Protein AF-0000000072978137 (afdb_homodimer)

Secondary structure (DSSP, 8-state):
--EEEEEEES---HHHHHHHHHHHHHHHHTTS---GGG-EEEEEEEPGGG-EETTEE-PPPPPPPPHHHHHHHHHHHHHTT-HHHHHTTEEEEEEEE-TT---B-SHHHHHHHHTTT-SEEEEEEEEEEEEE-SSS-EEEEEEEEEEEE-TTS-EEEEEEEEEEEEEETTEEEEEEEEESHHHHHHH-/--EEEEEEES---HHHHHHHHHHHHHHHHTTS---GGG-EEEEEEEPGGG-EETTEE--PPPPPPPHHHHHHHHHHHHHTT-HHHHHTTEEEEEEEE-TT---B-SHHHHHHHHTTT-SEEEEEEEEEEEEE-SSS-EEEEEEEEEEEE-TTS-EEEEEEEEEEEEEETTEEEEEEEEESHHHHHHH-

Sequence (376 aa):
MPVIELHVMHGYDDIEKLRLCEALTHAVRIVVPAPPEAVTVMIHELEPAGYMRGGQHRTPAAALPCPIKLVQTYLSAMEVRDIDAARSVLGAGFTMTFPGTEPMTELEQMIDWAKPRYNFITKSYSGFEAVQTPGDAAVVYCHGTLSGEWPDGKAFDGIRFIDRFEVTDAHLTRQDVWNDIAETKANSMPVIELHVMHGYDDIEKLRLCEALTHAVRIVVPAPPEAVTVMIHELEPAGYMRGGQHRTPAAALPCPIKLVQTYLSAMEVRDIDAARSVLGAGFTMTFPGTEPMTELEQMIDWAKPRYNFITKSYSGFEAVQTPGDAAVVYCHGTLSGEWPDGKAFDGIRFIDRFEVTDAHLTRQDVWNDIAETKANS

InterPro domains:
  IPR004370 4-oxalocrotonate tautomerase-like domain [PF01361] (2-56)
  IPR014347 Tautomerase/MIF superfamily [G3DSA:3.30.429.10] (1-58)
  IPR014347 Tautomerase/MIF superfamily [SSF55331] (2-56)
  IPR027843 Domain of unknown function DUF4440 [PF14534] (69-154)
  IPR032710 NTF2-like domain superfamily [SSF54427] (68-182)

Organism: NCBI:txid391626

pLDDT: mean 96.02, std 4.23, range [72.38, 98.94]

Radius of gyration: 22.81 Å; Cα contacts (8 Å, |Δi|>4): 749; chains: 2; bounding box: 53×69×53 Å

Solvent-accessible surface area (backbone atoms only — not comparable to full-atom values): 20177 Å² total; per-residue (Å²): 98,45,37,34,38,37,36,38,60,55,83,71,50,71,68,58,48,49,52,42,45,52,33,41,50,28,24,46,40,53,38,38,83,45,59,71,89,41,48,46,73,46,79,45,69,37,52,52,92,76,37,65,61,95,86,34,74,55,75,70,76,71,67,45,61,59,64,62,58,52,51,49,51,35,53,52,22,54,73,72,64,35,57,67,66,29,54,70,44,48,32,87,81,29,35,34,30,46,68,71,50,68,78,38,70,50,72,65,58,53,52,61,64,45,55,79,65,29,70,45,76,46,80,46,79,74,49,74,50,68,39,44,45,97,64,81,37,30,35,33,38,39,34,35,27,33,32,38,25,35,72,87,64,52,72,50,67,74,38,42,36,40,38,43,34,33,34,41,94,81,14,38,34,33,40,41,43,41,45,27,60,49,39,47,59,72,71,99,95,43,38,35,39,37,36,37,60,55,83,70,51,73,67,57,48,49,50,42,46,51,33,42,51,28,26,48,38,53,38,38,83,44,60,72,89,40,47,46,72,44,78,44,70,37,53,53,93,77,36,66,61,94,88,33,73,55,76,71,75,72,66,45,62,59,64,62,59,52,50,49,49,37,52,52,22,55,72,72,64,35,59,67,65,29,53,71,44,48,33,88,80,29,34,35,31,47,68,72,51,70,78,39,71,48,71,67,57,54,52,60,66,45,55,80,65,29,73,46,76,44,82,47,79,75,49,76,49,70,39,46,44,97,65,79,36,32,35,35,37,39,34,34,28,32,32,39,25,37,73,86,64,52,72,50,67,73,37,43,37,42,37,42,34,33,34,41,94,81,13,38,34,34,38,41,44,39,45,28,59,52,39,48,56,72,71,99

Nearest PDB structures (foldseek):
  8pyh-assembly2_B  TM=7.673E-01  e=1.459E-06  Crinalium epipsammum PCC 9333
  7yth-assembly1_B  TM=7.627E-01  e=4.483E-06  Nostoc flagelliforme CCNUN1
  8pyh-assembly1_A  TM=7.522E-01  e=3.718E-06  Crinalium epipsammum PCC 9333
  7qd1-assembly1_C  TM=7.380E-01  e=1.662E-05  Planktothrix agardhii
  3fsd-assembly1_A-2  TM=6.829E-01  e=2.737E-05  Rhodospirillum rubrum ATCC 11170

Foldseek 3Di:
DAEAEAEDAPDDDPVLVVVVLVVVLVVVCVPDVDDSVRYHYHYDHDYQVRDDDPRDGDDDDDDAPDVQVLVVQLLVCVQVVVQVSNVVQADPQAWEEEVPDDIDDHVVVVVVVCVQFFPHKDFDWPDKDWDDDPDQKIKIKIKGKMWGGGPVGDTDIGKIKMKIFIAGPRGTRYIYIDTCSVVVVVVD/DAEAEAEDAPDDDPVLVVVVLVVVLVVVCVPDVDDSVRYHYHYDHDYQVRDDDPNDGDDDDDDAPDVQVLVVQLQVCVQVVVQVSNVVQADPQAWEEEVPDDIDDHVVVVVVVCVQFFPHKDFDWPDKDWDDDPDQKIKIKIKGKMWGGGPVGDTDIGKIKMKIFIAGPRGTRYIYIDTCSVVVVVVD

Structure (mmCIF, N/CA/C/O backbone):
data_AF-0000000072978137-model_v1
#
loop_
_entity.id
_entity.type
_entity.pdbx_description
1 polymer 'Uncharacterized protein'
#
loop_
_atom_site.group_PDB
_atom_site.id
_atom_site.type_symbol
_atom_site.label_atom_id
_atom_site.label_alt_id
_atom_site.label_comp_id
_atom_site.label_asym_id
_atom_site.label_entity_id
_atom_site.label_seq_id
_atom_site.pdbx_PDB_ins_code
_atom_site.Cartn_x
_atom_site.Cartn_y
_atom_site.Cartn_z
_atom_site.occupancy
_atom_site.B_iso_or_equiv
_atom_site.auth_seq_id
_atom_site.auth_comp_id
_atom_site.auth_asym_id
_atom_site.auth_atom_id
_atom_site.pdbx_PDB_model_num
ATOM 1 N N . MET A 1 1 ? -9.695 -23.469 -2.578 1 77.81 1 MET A N 1
ATOM 2 C CA . MET A 1 1 ? -8.938 -24.578 -3.16 1 77.81 1 MET A CA 1
ATOM 3 C C . MET A 1 1 ? -7.996 -24.078 -4.25 1 77.81 1 MET A C 1
ATOM 5 O O . MET A 1 1 ? -8.031 -24.562 -5.379 1 77.81 1 MET A O 1
ATOM 9 N N . PRO A 1 2 ? -7.473 -22.891 -4.48 1 92.75 2 PRO A N 1
ATOM 10 C CA . PRO A 1 2 ? -6.473 -22.656 -5.523 1 92.75 2 PRO A CA 1
ATOM 11 C C . PRO A 1 2 ? -5.164 -23.406 -5.266 1 92.75 2 PRO A C 1
ATOM 13 O O . PRO A 1 2 ? -4.727 -23.516 -4.117 1 92.75 2 PRO A O 1
ATOM 16 N N . VAL A 1 3 ? -4.699 -24.062 -6.355 1 96.69 3 VAL A N 1
ATOM 17 C CA . VAL A 1 3 ? -3.359 -24.641 -6.324 1 96.69 3 VAL A CA 1
ATOM 18 C C . VAL A 1 3 ? -2.455 -23.891 -7.305 1 96.69 3 VAL A C 1
ATOM 20 O O . VAL A 1 3 ? -2.793 -23.75 -8.484 1 96.69 3 VAL A O 1
ATOM 23 N N . ILE A 1 4 ? -1.379 -23.438 -6.844 1 98.56 4 ILE A N 1
ATOM 24 C CA . ILE A 1 4 ? -0.407 -22.719 -7.656 1 98.56 4 ILE A CA 1
ATOM 25 C C . ILE A 1 4 ? 0.873 -23.531 -7.781 1 98.56 4 ILE A C 1
ATOM 27 O O . ILE A 1 4 ? 1.474 -23.922 -6.777 1 98.56 4 ILE A O 1
ATOM 31 N N . GLU A 1 5 ? 1.255 -23.781 -8.977 1 98.5 5 GLU A N 1
ATOM 32 C CA . GLU A 1 5 ? 2.57 -24.344 -9.258 1 98.5 5 GLU A CA 1
ATOM 33 C C . GLU A 1 5 ? 3.498 -23.297 -9.883 1 98.5 5 GLU A C 1
ATOM 35 O O . GLU A 1 5 ? 3.199 -22.75 -10.938 1 98.5 5 GLU A O 1
ATOM 40 N N . LEU A 1 6 ? 4.512 -23.062 -9.219 1 98.38 6 LEU A N 1
ATOM 41 C CA . LEU A 1 6 ? 5.52 -22.125 -9.711 1 98.38 6 LEU A CA 1
ATOM 42 C C . LEU A 1 6 ? 6.746 -22.875 -10.219 1 98.38 6 LEU A C 1
ATOM 44 O O . LEU A 1 6 ? 7.32 -23.703 -9.5 1 98.38 6 LEU A O 1
ATOM 48 N N . HIS A 1 7 ? 7.09 -22.703 -11.445 1 96.44 7 HIS A N 1
ATOM 49 C CA . HIS A 1 7 ? 8.328 -23.203 -12.016 1 96.44 7 HIS A CA 1
ATOM 50 C C . HIS A 1 7 ? 9.406 -22.125 -12.062 1 96.44 7 HIS A C 1
ATOM 52 O O . HIS A 1 7 ? 9.211 -21.094 -12.703 1 96.44 7 HIS A O 1
ATOM 58 N N . VAL A 1 8 ? 10.453 -22.344 -11.398 1 94.62 8 VAL A N 1
ATOM 59 C CA . VAL A 1 8 ? 11.578 -21.406 -11.367 1 94.62 8 VAL A CA 1
ATOM 60 C C . VAL A 1 8 ? 12.891 -22.188 -11.414 1 94.62 8 VAL A C 1
ATOM 62 O O . VAL A 1 8 ? 12.938 -23.359 -11.078 1 94.62 8 VAL A O 1
ATOM 65 N N . MET A 1 9 ? 13.914 -21.547 -11.859 1 91.5 9 MET A N 1
ATOM 66 C CA . MET A 1 9 ? 15.227 -22.188 -11.898 1 91.5 9 MET A CA 1
ATOM 67 C C . MET A 1 9 ? 15.781 -22.375 -10.492 1 91.5 9 MET A C 1
ATOM 69 O O . MET A 1 9 ? 15.523 -21.562 -9.602 1 91.5 9 MET A O 1
ATOM 73 N N . HIS A 1 10 ? 16.625 -23.391 -10.391 1 91.81 10 HIS A N 1
ATOM 74 C CA . HIS A 1 10 ? 17.312 -23.641 -9.133 1 91.81 10 HIS A CA 1
ATOM 75 C C . HIS A 1 10 ? 18.219 -22.484 -8.75 1 91.81 10 HIS A C 1
ATOM 77 O O . HIS A 1 10 ? 18.875 -21.891 -9.617 1 91.81 10 HIS A O 1
ATOM 83 N N . GLY A 1 11 ? 18.188 -22.109 -7.387 1 90.25 11 GLY A N 1
ATOM 84 C CA . GLY A 1 11 ? 19.109 -21.062 -6.969 1 90.25 11 GLY A CA 1
ATOM 85 C C . GLY A 1 11 ? 18.562 -20.203 -5.848 1 90.25 11 GLY A C 1
ATOM 86 O O . GLY A 1 11 ? 19.312 -19.5 -5.172 1 90.25 11 GLY A O 1
ATOM 87 N N . TYR A 1 12 ? 17.312 -20.281 -5.598 1 93.5 12 TYR A N 1
ATOM 88 C CA . TYR A 1 12 ? 16.703 -19.5 -4.531 1 93.5 12 TYR A CA 1
ATOM 89 C C . TYR A 1 12 ? 16.781 -20.234 -3.201 1 93.5 12 TYR A C 1
ATOM 91 O O . TYR A 1 12 ? 16.562 -21.453 -3.143 1 93.5 12 TYR A O 1
ATOM 99 N N . ASP A 1 13 ? 17.094 -19.531 -2.186 1 96.19 13 ASP A N 1
ATOM 100 C CA . ASP A 1 13 ? 17.234 -20.172 -0.874 1 96.19 13 ASP A CA 1
ATOM 101 C C . ASP A 1 13 ? 15.875 -20.281 -0.179 1 96.19 13 ASP A C 1
ATOM 103 O O . ASP A 1 13 ? 14.844 -19.922 -0.757 1 96.19 13 ASP A O 1
ATOM 107 N N . ASP A 1 14 ? 15.844 -20.812 1.015 1 97.5 14 ASP A N 1
ATOM 108 C CA . ASP A 1 14 ? 14.602 -21.141 1.708 1 97.5 14 ASP A CA 1
ATOM 109 C C . ASP A 1 14 ? 13.805 -19.875 2.025 1 97.5 14 ASP A C 1
ATOM 111 O O . ASP A 1 14 ? 12.57 -19.875 1.934 1 97.5 14 ASP A O 1
ATOM 115 N N . ILE A 1 15 ? 14.477 -18.844 2.418 1 97.88 15 ILE A N 1
ATOM 116 C CA . ILE A 1 15 ? 13.812 -17.578 2.76 1 97.88 15 ILE A CA 1
ATOM 117 C C . ILE A 1 15 ? 13.18 -16.984 1.511 1 97.88 15 ILE A C 1
ATOM 119 O O . ILE A 1 15 ? 12.047 -16.484 1.562 1 97.88 15 ILE A O 1
ATOM 123 N N . GLU A 1 16 ? 13.867 -16.969 0.392 1 97.44 16 GLU A N 1
ATOM 124 C CA . GLU A 1 16 ? 13.359 -16.453 -0.877 1 97.44 16 GLU A CA 1
ATOM 125 C C . GLU A 1 16 ? 12.141 -17.266 -1.339 1 97.44 16 GLU A C 1
ATOM 127 O O . GLU A 1 16 ? 11.164 -16.688 -1.819 1 97.44 16 GLU A O 1
ATOM 132 N N . LYS A 1 17 ? 12.172 -18.562 -1.146 1 97.88 17 LYS A N 1
ATOM 133 C CA . LYS A 1 17 ? 11.047 -19.422 -1.503 1 97.88 17 LYS A CA 1
ATOM 134 C C . LYS A 1 17 ? 9.836 -19.156 -0.613 1 97.88 17 LYS A C 1
ATOM 136 O O . LYS A 1 17 ? 8.695 -19.172 -1.081 1 97.88 17 LYS A O 1
ATOM 141 N N . LEU A 1 18 ? 10.148 -18.969 0.639 1 98.06 18 LEU A N 1
ATOM 142 C CA . LEU A 1 18 ? 9.07 -18.594 1.549 1 98.06 18 LEU A CA 1
ATOM 143 C C . LEU A 1 18 ? 8.391 -17.312 1.094 1 98.06 18 LEU A C 1
ATOM 145 O O . LEU A 1 18 ? 7.16 -17.219 1.071 1 98.06 18 LEU A O 1
ATOM 149 N N . ARG A 1 19 ? 9.188 -16.312 0.672 1 98.19 19 ARG A N 1
ATOM 150 C CA . ARG A 1 19 ? 8.648 -15.055 0.183 1 98.19 19 ARG A CA 1
ATOM 151 C C . ARG A 1 19 ? 7.797 -15.266 -1.064 1 98.19 19 ARG A C 1
ATOM 153 O O . ARG A 1 19 ? 6.75 -14.633 -1.227 1 98.19 19 ARG A O 1
ATOM 160 N N . LEU A 1 20 ? 8.227 -16.141 -1.94 1 98.31 20 LEU A N 1
ATOM 161 C CA . LEU A 1 20 ? 7.465 -16.469 -3.145 1 98.31 20 LEU A CA 1
ATOM 162 C C . LEU A 1 20 ? 6.125 -17.094 -2.789 1 98.31 20 LEU A C 1
ATOM 164 O O . LEU A 1 20 ? 5.086 -16.703 -3.32 1 98.31 20 LEU A O 1
ATOM 168 N N . CYS A 1 21 ? 6.172 -18.016 -1.875 1 98.5 21 CYS A N 1
ATOM 169 C CA . CYS A 1 21 ? 4.957 -18.719 -1.482 1 98.5 21 CYS A CA 1
ATOM 170 C C . CYS A 1 21 ? 3.949 -17.766 -0.86 1 98.5 21 CYS A C 1
ATOM 172 O O . CYS A 1 21 ? 2.76 -17.812 -1.178 1 98.5 21 CYS A O 1
ATOM 174 N N . GLU A 1 22 ? 4.453 -16.922 -0.018 1 98.12 22 GLU A N 1
ATOM 175 C CA . GLU A 1 22 ? 3.582 -15.953 0.637 1 98.12 22 GLU A CA 1
ATOM 176 C C . GLU A 1 22 ? 2.973 -14.984 -0.376 1 98.12 22 GLU A C 1
ATOM 178 O O . GLU A 1 22 ? 1.764 -14.75 -0.362 1 98.12 22 GLU A O 1
ATOM 183 N N . ALA A 1 23 ? 3.818 -14.469 -1.247 1 98.25 23 ALA A N 1
ATOM 184 C CA . ALA A 1 23 ? 3.355 -13.5 -2.24 1 98.25 23 ALA A CA 1
ATOM 185 C C . ALA A 1 23 ? 2.307 -14.117 -3.158 1 98.25 23 ALA A C 1
ATOM 187 O O . ALA A 1 23 ? 1.293 -13.484 -3.469 1 98.25 23 ALA A O 1
ATOM 188 N N . LEU A 1 24 ? 2.529 -15.336 -3.576 1 98.56 24 LEU A N 1
ATOM 189 C CA . LEU A 1 24 ? 1.604 -16.016 -4.473 1 98.56 24 LEU A CA 1
ATOM 190 C C . LEU A 1 24 ? 0.29 -16.328 -3.764 1 98.56 24 LEU A C 1
ATOM 192 O O . LEU A 1 24 ? -0.784 -16.219 -4.359 1 98.56 24 LEU A O 1
ATOM 196 N N . THR A 1 25 ? 0.373 -16.703 -2.516 1 98.44 25 THR A N 1
ATOM 197 C CA . THR A 1 25 ? -0.826 -16.969 -1.725 1 98.44 25 THR A CA 1
ATOM 198 C C . THR A 1 25 ? -1.697 -15.719 -1.641 1 98.44 25 THR A C 1
ATOM 200 O O . THR A 1 25 ? -2.898 -15.773 -1.912 1 98.44 25 THR A O 1
ATOM 203 N N . HIS A 1 26 ? -1.047 -14.602 -1.316 1 97.88 26 HIS A N 1
ATOM 204 C CA . HIS A 1 26 ? -1.79 -13.352 -1.198 1 97.88 26 HIS A CA 1
ATOM 205 C C . HIS A 1 26 ? -2.377 -12.93 -2.541 1 97.88 26 HIS A C 1
ATOM 207 O O . HIS A 1 26 ? -3.496 -12.414 -2.6 1 97.88 26 HIS A O 1
ATOM 213 N N . ALA A 1 27 ? -1.613 -13.164 -3.572 1 98 27 ALA A N 1
ATOM 214 C CA . ALA A 1 27 ? -2.021 -12.75 -4.91 1 98 27 ALA A CA 1
ATOM 215 C C . ALA A 1 27 ? -3.33 -13.414 -5.32 1 98 27 ALA A C 1
ATOM 217 O O . ALA A 1 27 ? -4.223 -12.766 -5.871 1 98 27 ALA A O 1
ATOM 218 N N . VAL A 1 28 ? -3.486 -14.656 -5.066 1 98 28 VAL A N 1
ATOM 219 C CA . VAL A 1 28 ? -4.699 -15.359 -5.484 1 98 28 VAL A CA 1
ATOM 220 C C . VAL A 1 28 ? -5.867 -14.938 -4.594 1 98 28 VAL A C 1
ATOM 222 O O . VAL A 1 28 ? -7 -14.82 -5.062 1 98 28 VAL A O 1
ATOM 225 N N . ARG A 1 29 ? -5.59 -14.617 -3.33 1 97.69 29 ARG A N 1
ATOM 226 C CA . ARG A 1 29 ? -6.629 -14.352 -2.34 1 97.69 29 ARG A CA 1
ATOM 227 C C . ARG A 1 29 ? -7.262 -12.984 -2.564 1 97.69 29 ARG A C 1
ATOM 229 O O . ARG A 1 29 ? -8.336 -12.695 -2.029 1 97.69 29 ARG A O 1
ATOM 236 N N . ILE A 1 30 ? -6.59 -12.133 -3.34 1 97 30 ILE A N 1
ATOM 237 C CA . ILE A 1 30 ? -7.18 -10.828 -3.596 1 97 30 ILE A CA 1
ATOM 238 C C . ILE A 1 30 ? -8.383 -10.977 -4.523 1 97 30 ILE A C 1
ATOM 240 O O . ILE A 1 30 ? -9.25 -10.102 -4.574 1 97 30 ILE A O 1
ATOM 244 N N . VAL A 1 31 ? -8.508 -12.125 -5.238 1 97 31 VAL A N 1
ATOM 245 C CA . VAL A 1 31 ? -9.586 -12.375 -6.188 1 97 31 VAL A CA 1
ATOM 246 C C . VAL A 1 31 ? -10.461 -13.516 -5.684 1 97 31 VAL A C 1
ATOM 248 O O . VAL A 1 31 ? -11.695 -13.422 -5.719 1 97 31 VAL A O 1
ATOM 251 N N . VAL A 1 32 ? -9.836 -14.609 -5.219 1 95.69 32 VAL A N 1
ATOM 252 C CA . VAL A 1 32 ? -10.547 -15.797 -4.758 1 95.69 32 VAL A CA 1
ATOM 253 C C . VAL A 1 32 ? -10.734 -15.734 -3.242 1 95.69 32 VAL A C 1
ATOM 255 O O . VAL A 1 32 ? -9.758 -15.656 -2.492 1 95.69 32 VAL A O 1
ATOM 258 N N . PRO A 1 33 ? -11.977 -15.773 -2.822 1 93.88 33 PRO A N 1
ATOM 259 C CA . PRO A 1 33 ? -12.203 -15.719 -1.377 1 93.88 33 PRO A CA 1
ATOM 260 C C . PRO A 1 33 ? -11.82 -17.016 -0.67 1 93.88 33 PRO A C 1
ATOM 262 O O . PRO A 1 33 ? -12.68 -17.703 -0.104 1 93.88 33 PRO A O 1
ATOM 265 N N . ALA A 1 34 ? -10.555 -17.312 -0.645 1 92.81 34 ALA A N 1
ATOM 266 C CA . ALA A 1 34 ? -9.992 -18.484 0.017 1 92.81 34 ALA A CA 1
ATOM 267 C C . ALA A 1 34 ? -9.125 -18.078 1.206 1 92.81 34 ALA A C 1
ATOM 269 O O . ALA A 1 34 ? -8.242 -17.219 1.079 1 92.81 34 ALA A O 1
ATOM 270 N N . PRO A 1 35 ? -9.469 -18.688 2.385 1 93.19 35 PRO A N 1
ATOM 271 C CA . PRO A 1 35 ? -8.492 -18.484 3.463 1 93.19 35 PRO A CA 1
ATOM 272 C C . PRO A 1 35 ? -7.113 -19.031 3.125 1 93.19 35 PRO A C 1
ATOM 274 O O . PRO A 1 35 ? -6.988 -19.906 2.268 1 93.19 35 PRO A O 1
ATOM 277 N N . PRO A 1 36 ? -6.102 -18.484 3.787 1 94.81 36 PRO A N 1
ATOM 278 C CA . PRO A 1 36 ? -4.738 -18.891 3.426 1 94.81 36 PRO A CA 1
ATOM 279 C C . PRO A 1 36 ? -4.531 -20.391 3.475 1 94.81 36 PRO A C 1
ATOM 281 O O . PRO A 1 36 ? -3.797 -20.953 2.65 1 94.81 36 PRO A O 1
ATOM 284 N N . GLU A 1 37 ? -5.188 -21.094 4.367 1 93.38 37 GLU A N 1
ATOM 285 C CA . GLU A 1 37 ? -4.98 -22.531 4.551 1 93.38 37 GLU A CA 1
ATOM 286 C C . GLU A 1 37 ? -5.574 -23.328 3.393 1 93.38 37 GLU A C 1
ATOM 288 O O . GLU A 1 37 ? -5.293 -24.516 3.24 1 93.38 37 GLU A O 1
ATOM 293 N N . ALA A 1 38 ? -6.398 -22.672 2.615 1 92.69 38 ALA A N 1
ATOM 294 C CA . ALA A 1 38 ? -7.035 -23.344 1.483 1 92.69 38 ALA A CA 1
ATOM 295 C C . ALA A 1 38 ? -6.219 -23.156 0.207 1 92.69 38 ALA A C 1
ATOM 297 O O . ALA A 1 38 ? -6.574 -23.672 -0.849 1 92.69 38 ALA A O 1
ATOM 298 N N . VAL A 1 39 ? -5.133 -22.391 0.269 1 96.25 39 VAL A N 1
ATOM 299 C CA . VAL A 1 39 ? -4.277 -22.141 -0.886 1 96.25 39 VAL A CA 1
ATOM 300 C C . VAL A 1 39 ? -3.029 -23.016 -0.81 1 96.25 39 VAL A C 1
ATOM 302 O O . VAL A 1 39 ? -2.346 -23.047 0.217 1 96.25 39 VAL A O 1
ATOM 305 N N . THR A 1 40 ? -2.752 -23.766 -1.856 1 97.44 40 THR A N 1
ATOM 306 C CA . THR A 1 40 ? -1.534 -24.562 -1.946 1 97.44 40 THR A CA 1
ATOM 307 C C . THR A 1 40 ? -0.569 -23.953 -2.963 1 97.44 40 THR A C 1
ATOM 309 O O . THR A 1 40 ? -0.968 -23.609 -4.074 1 97.44 40 THR A O 1
ATOM 312 N N . VAL A 1 41 ? 0.624 -23.766 -2.607 1 98.62 41 VAL A N 1
ATOM 313 C CA . VAL A 1 41 ? 1.677 -23.328 -3.52 1 98.62 41 VAL A CA 1
ATOM 314 C C . VAL A 1 41 ? 2.783 -24.375 -3.572 1 98.62 41 VAL A C 1
ATOM 316 O O . VAL A 1 41 ? 3.271 -24.828 -2.531 1 98.62 41 VAL A O 1
ATOM 319 N N . MET A 1 42 ? 3.139 -24.812 -4.719 1 98.38 42 MET A N 1
ATOM 320 C CA . MET A 1 42 ? 4.242 -25.75 -4.945 1 98.38 42 MET A CA 1
ATOM 321 C C . MET A 1 42 ? 5.305 -25.109 -5.84 1 98.38 42 MET A C 1
ATOM 323 O O . MET A 1 42 ? 4.988 -24.562 -6.898 1 98.38 42 MET A O 1
ATOM 327 N N . ILE A 1 43 ? 6.488 -25.188 -5.473 1 98 43 ILE A N 1
ATOM 328 C CA . ILE A 1 43 ? 7.598 -24.688 -6.273 1 98 43 ILE A CA 1
ATOM 329 C C . ILE A 1 43 ? 8.352 -25.844 -6.91 1 98 43 ILE A C 1
ATOM 331 O O . ILE A 1 43 ? 8.828 -26.734 -6.207 1 98 43 ILE A O 1
ATOM 335 N N . HIS A 1 44 ? 8.391 -25.781 -8.156 1 96.75 44 HIS A N 1
ATOM 336 C CA . HIS A 1 44 ? 9.195 -26.719 -8.945 1 96.75 44 HIS A CA 1
ATOM 337 C C . HIS A 1 44 ? 10.477 -26.047 -9.43 1 96.75 44 HIS A C 1
ATOM 339 O O . HIS A 1 44 ? 10.438 -25.141 -10.273 1 96.75 44 HIS A O 1
ATOM 345 N N . GLU A 1 45 ? 11.555 -26.578 -8.977 1 94.94 45 GLU A N 1
ATOM 346 C CA . GLU A 1 45 ? 12.844 -26.031 -9.367 1 94.94 45 GLU A CA 1
ATOM 347 C C . GLU A 1 45 ? 13.43 -26.781 -10.562 1 94.94 45 GLU A C 1
ATOM 349 O O . GLU A 1 45 ? 13.484 -28 -10.57 1 94.94 45 GLU A O 1
ATOM 354 N N . LEU A 1 46 ? 13.812 -26 -11.492 1 92.69 46 LEU A N 1
ATOM 355 C CA . LEU A 1 46 ? 14.383 -26.562 -12.711 1 92.69 46 LEU A CA 1
ATOM 356 C C . LEU A 1 46 ? 15.906 -26.516 -12.672 1 92.69 46 LEU A C 1
ATOM 358 O O . LEU A 1 46 ? 16.484 -25.469 -12.336 1 92.69 46 LEU A O 1
ATOM 362 N N . GLU A 1 47 ? 16.5 -27.594 -13.039 1 90.06 47 GLU A N 1
ATOM 363 C CA . GLU A 1 47 ? 17.953 -27.594 -13.203 1 90.06 47 GLU A CA 1
ATOM 364 C C . GLU A 1 47 ? 18.375 -26.766 -14.414 1 90.06 47 GLU A C 1
ATOM 366 O O . GLU A 1 47 ? 17.703 -26.797 -15.453 1 90.06 47 GLU A O 1
ATOM 371 N N . PRO A 1 48 ? 19.469 -26.109 -14.258 1 84.38 48 PRO A N 1
ATOM 372 C CA . PRO A 1 48 ? 19.938 -25.281 -15.375 1 84.38 48 PRO A CA 1
ATOM 373 C C . PRO A 1 48 ? 20.062 -26.062 -16.672 1 84.38 48 PRO A C 1
ATOM 375 O O . PRO A 1 48 ? 19.75 -25.531 -17.75 1 84.38 48 PRO A O 1
ATOM 378 N N . ALA A 1 49 ? 20.484 -27.312 -16.578 1 87.88 49 ALA A N 1
ATOM 379 C CA . ALA A 1 49 ? 20.688 -28.125 -17.781 1 87.88 49 ALA A CA 1
ATOM 380 C C . ALA A 1 49 ? 19.359 -28.422 -18.453 1 87.88 49 ALA A C 1
ATOM 382 O O . ALA A 1 49 ? 19.312 -28.734 -19.656 1 87.88 49 ALA A O 1
ATOM 383 N N . GLY A 1 50 ? 18.391 -28.281 -17.656 1 88 50 GLY A N 1
ATOM 384 C CA . GLY A 1 50 ? 17.078 -28.609 -18.172 1 88 50 GLY A CA 1
ATOM 385 C C . GLY A 1 50 ? 16.297 -27.391 -18.641 1 88 50 GLY A C 1
ATOM 386 O O . GLY A 1 50 ? 15.102 -27.484 -18.922 1 88 50 GLY A O 1
ATOM 387 N N . TYR A 1 51 ? 16.953 -26.281 -18.625 1 87.5 51 TYR A N 1
ATOM 388 C CA . TYR A 1 51 ? 16.25 -25.062 -19 1 87.5 51 TYR A CA 1
ATOM 389 C C . TYR A 1 51 ? 17.047 -24.281 -20.047 1 87.5 51 TYR A C 1
ATOM 391 O O . TYR A 1 51 ? 18.219 -23.984 -19.859 1 87.5 51 TYR A O 1
ATOM 399 N N . MET A 1 52 ? 16.344 -24.156 -21.234 1 90 52 MET A N 1
ATOM 400 C CA . MET A 1 52 ? 16.891 -23.312 -22.297 1 90 52 MET A CA 1
ATOM 401 C C . MET A 1 52 ? 15.844 -22.328 -22.797 1 90 52 MET A C 1
ATOM 403 O O . MET A 1 52 ? 14.656 -22.641 -22.859 1 90 52 MET A O 1
ATOM 407 N N . ARG A 1 53 ? 16.297 -21.188 -23 1 84.5 53 ARG A N 1
ATOM 408 C CA . ARG A 1 53 ? 15.484 -20.188 -23.656 1 84.5 53 ARG A CA 1
ATOM 409 C C . ARG A 1 53 ? 16.219 -19.562 -24.844 1 84.5 53 ARG A C 1
ATOM 411 O O . ARG A 1 53 ? 17.375 -19.125 -24.688 1 84.5 53 ARG A O 1
ATOM 418 N N . GLY A 1 54 ? 15.633 -19.609 -26.016 1 87.44 54 GLY A N 1
ATOM 419 C CA . GLY A 1 54 ? 16.312 -19.141 -27.219 1 87.44 54 GLY A CA 1
ATOM 420 C C . GLY A 1 54 ? 17.469 -20.047 -27.625 1 87.44 54 GLY A C 1
ATOM 421 O O . GLY A 1 54 ? 18.484 -19.562 -28.141 1 87.44 54 GLY A O 1
ATOM 422 N N . GLY A 1 55 ? 17.438 -21.203 -27.141 1 90.75 55 GLY A N 1
ATOM 423 C CA . GLY A 1 55 ? 18.438 -22.188 -27.531 1 90.75 55 GLY A CA 1
ATOM 424 C C . GLY A 1 55 ? 19.672 -22.156 -26.641 1 90.75 55 GLY A C 1
ATOM 425 O O . GLY A 1 55 ? 20.672 -22.797 -26.953 1 90.75 55 GLY A O 1
ATOM 426 N N . GLN A 1 56 ? 19.562 -21.328 -25.703 1 91.69 56 GLN A N 1
ATOM 427 C CA . GLN A 1 56 ? 20.719 -21.188 -24.812 1 91.69 56 GLN A CA 1
ATOM 428 C C . GLN A 1 56 ? 20.328 -21.469 -23.359 1 91.69 56 GLN A C 1
ATOM 430 O O . GLN A 1 56 ? 19.219 -21.125 -22.922 1 91.69 56 GLN A O 1
ATOM 435 N N . HIS A 1 57 ? 21.297 -22.078 -22.672 1 89.56 57 HIS A N 1
ATOM 436 C CA . HIS A 1 57 ? 21.094 -22.25 -21.234 1 89.56 57 HIS A CA 1
ATOM 437 C C . HIS A 1 57 ? 21.094 -20.891 -20.516 1 89.56 57 HIS A C 1
ATOM 439 O O . HIS A 1 57 ? 21.75 -19.953 -20.953 1 89.56 57 HIS A O 1
ATOM 445 N N . ARG A 1 58 ? 20.266 -20.844 -19.484 1 83.69 58 ARG A N 1
ATOM 446 C CA . ARG A 1 58 ? 20.156 -19.594 -18.734 1 83.69 58 ARG A CA 1
ATOM 447 C C . ARG A 1 58 ? 20.562 -19.797 -17.281 1 83.69 58 ARG A C 1
ATOM 449 O O . ARG A 1 58 ? 20.531 -20.922 -16.766 1 83.69 58 ARG A O 1
ATOM 456 N N . THR A 1 59 ? 21.078 -18.812 -16.75 1 84.44 59 THR A N 1
ATOM 457 C CA . THR A 1 59 ? 21.375 -18.766 -15.312 1 84.44 59 THR A CA 1
ATOM 458 C C . THR A 1 59 ? 20.344 -17.906 -14.578 1 84.44 59 THR A C 1
ATOM 460 O O . THR A 1 59 ? 19.969 -16.844 -15.062 1 84.44 59 THR A O 1
ATOM 463 N N . PRO A 1 60 ? 19.906 -18.453 -13.414 1 82.81 60 PRO A N 1
ATOM 464 C CA . PRO A 1 60 ? 18.938 -17.641 -12.672 1 82.81 60 PRO A CA 1
ATOM 465 C C . PRO A 1 60 ? 19.516 -16.312 -12.188 1 82.81 60 PRO A C 1
ATOM 467 O O . PRO A 1 60 ? 20.688 -16.25 -11.82 1 82.81 60 PRO A O 1
ATOM 470 N N . ALA A 1 61 ? 18.703 -15.32 -12.305 1 87.5 61 ALA A N 1
ATOM 471 C CA . ALA A 1 61 ? 19.094 -14.062 -11.68 1 87.5 61 ALA A CA 1
ATOM 472 C C . ALA A 1 61 ? 18.953 -14.141 -10.156 1 87.5 61 ALA A C 1
ATOM 474 O O . ALA A 1 61 ? 18.141 -14.906 -9.641 1 87.5 61 ALA A O 1
ATOM 475 N N . ALA A 1 62 ? 19.797 -13.398 -9.422 1 93.5 62 ALA A N 1
ATOM 476 C CA . ALA A 1 62 ? 19.656 -13.336 -7.973 1 93.5 62 ALA A CA 1
ATOM 477 C C . ALA A 1 62 ? 18.312 -12.742 -7.578 1 93.5 62 ALA A C 1
ATOM 479 O O . ALA A 1 62 ? 17.797 -11.844 -8.258 1 93.5 62 ALA A O 1
ATOM 480 N N . ALA A 1 63 ? 17.781 -13.266 -6.465 1 96 63 ALA A N 1
ATOM 481 C CA . ALA A 1 63 ? 16.516 -12.727 -5.945 1 96 63 ALA A CA 1
ATOM 482 C C . ALA A 1 63 ? 16.672 -11.258 -5.562 1 96 63 ALA A C 1
ATOM 484 O O . ALA A 1 63 ? 17.734 -10.836 -5.102 1 96 63 ALA A O 1
ATOM 485 N N . LEU A 1 64 ? 15.633 -10.523 -5.762 1 96.75 64 LEU A N 1
ATOM 486 C CA . LEU A 1 64 ? 15.578 -9.172 -5.215 1 96.75 64 LEU A CA 1
ATOM 487 C C . LEU A 1 64 ? 15.508 -9.211 -3.689 1 96.75 64 LEU A C 1
ATOM 489 O O . LEU A 1 64 ? 14.844 -10.078 -3.115 1 96.75 64 LEU A O 1
ATOM 493 N N . PRO A 1 65 ? 16.219 -8.273 -3.062 1 97.06 65 PRO A N 1
ATOM 494 C CA . PRO A 1 65 ? 16.031 -8.203 -1.611 1 97.06 65 PRO A CA 1
ATOM 495 C C . PRO A 1 65 ? 14.594 -7.863 -1.217 1 97.06 65 PRO A C 1
ATOM 497 O O . PRO A 1 65 ? 13.844 -7.305 -2.021 1 97.06 65 PRO A O 1
ATOM 500 N N . CYS A 1 66 ? 14.172 -8.305 0.011 1 97.94 66 CYS A N 1
ATOM 501 C CA . CYS A 1 66 ? 12.859 -7.934 0.522 1 97.94 66 CYS A CA 1
ATOM 502 C C . CYS A 1 66 ? 12.703 -6.418 0.593 1 97.94 66 CYS A C 1
ATOM 504 O O . CYS A 1 66 ? 13.438 -5.75 1.322 1 97.94 66 CYS A O 1
ATOM 506 N N . PRO A 1 67 ? 11.789 -5.887 -0.153 1 98.38 67 PRO A N 1
ATOM 507 C CA . PRO A 1 67 ? 11.68 -4.426 -0.142 1 98.38 67 PRO A CA 1
ATOM 508 C C . PRO A 1 67 ? 11.312 -3.875 1.234 1 98.38 67 PRO A C 1
ATOM 510 O O . PRO A 1 67 ? 11.75 -2.777 1.597 1 98.38 67 PRO A O 1
ATOM 513 N N . ILE A 1 68 ? 10.516 -4.586 2.014 1 98.62 68 ILE A N 1
ATOM 514 C CA . ILE A 1 68 ? 10.164 -4.141 3.355 1 98.62 68 ILE A CA 1
ATOM 515 C C . ILE A 1 68 ? 11.414 -4.07 4.227 1 98.62 68 ILE A C 1
ATOM 517 O O . ILE A 1 68 ? 11.625 -3.092 4.945 1 98.62 68 ILE A O 1
ATOM 521 N N . LYS A 1 69 ? 12.234 -5.074 4.152 1 98.38 69 LYS A N 1
ATOM 522 C CA . LYS A 1 69 ? 13.469 -5.074 4.938 1 98.38 69 LYS A CA 1
ATOM 523 C C . LYS A 1 69 ? 14.383 -3.926 4.523 1 98.38 69 LYS A C 1
ATOM 525 O O . LYS A 1 69 ? 15.086 -3.348 5.359 1 98.38 69 LYS A O 1
ATOM 530 N N . LEU A 1 70 ? 14.43 -3.648 3.236 1 98.56 70 LEU A N 1
ATOM 531 C CA . LEU A 1 70 ? 15.219 -2.52 2.754 1 98.56 70 LEU A CA 1
ATOM 532 C C . LEU A 1 70 ? 14.734 -1.213 3.373 1 98.56 70 LEU A C 1
ATOM 534 O O . LEU A 1 70 ? 15.539 -0.404 3.84 1 98.56 70 LEU A O 1
ATOM 538 N N . VAL A 1 71 ? 13.445 -0.99 3.406 1 98.88 71 VAL A N 1
ATOM 539 C CA . VAL A 1 71 ? 12.852 0.203 4 1 98.88 71 VAL A CA 1
ATOM 540 C C . VAL A 1 71 ? 13.156 0.241 5.496 1 98.88 71 VAL A C 1
ATOM 542 O O . VAL A 1 71 ? 13.531 1.285 6.035 1 98.88 71 VAL A O 1
ATOM 545 N N . GLN A 1 72 ? 12.992 -0.905 6.129 1 98.81 72 GLN A N 1
ATOM 546 C CA . GLN A 1 72 ? 13.281 -0.979 7.555 1 98.81 72 GLN A CA 1
ATOM 547 C C . GLN A 1 72 ? 14.742 -0.636 7.84 1 98.81 72 GLN A C 1
ATOM 549 O O . GLN A 1 72 ? 15.047 0.034 8.828 1 98.81 72 GLN A O 1
ATOM 554 N N . THR A 1 73 ? 15.609 -1.099 6.984 1 98.62 73 THR A N 1
ATOM 555 C CA . THR A 1 73 ? 17.031 -0.776 7.113 1 98.62 73 THR A CA 1
ATOM 556 C C . THR A 1 73 ? 17.25 0.731 7.02 1 98.62 73 THR A C 1
ATOM 558 O O . THR A 1 73 ? 17.953 1.312 7.848 1 98.62 73 THR A O 1
ATOM 561 N N . TYR A 1 74 ? 16.672 1.371 6.035 1 98.81 74 TYR A N 1
ATOM 562 C CA . TYR A 1 74 ? 16.781 2.814 5.848 1 98.81 74 TYR A CA 1
ATOM 563 C C . TYR A 1 74 ? 16.234 3.562 7.062 1 98.81 74 TYR A C 1
ATOM 565 O O . TYR A 1 74 ? 16.906 4.445 7.602 1 98.81 74 TYR A O 1
ATOM 573 N N . LEU A 1 75 ? 15.039 3.17 7.539 1 98.75 75 LEU A N 1
ATOM 574 C CA . LEU A 1 75 ? 14.367 3.855 8.641 1 98.75 75 LEU A CA 1
ATOM 575 C C . LEU A 1 75 ? 15.164 3.697 9.938 1 98.75 75 LEU A C 1
ATOM 577 O O . LEU A 1 75 ? 15.266 4.641 10.727 1 98.75 75 LEU A O 1
ATOM 581 N N . SER A 1 76 ? 15.688 2.502 10.148 1 98.38 76 SER A N 1
ATOM 582 C CA . SER A 1 76 ? 16.516 2.256 11.328 1 98.38 76 SER A CA 1
ATOM 583 C C . SER A 1 76 ? 17.766 3.109 11.305 1 98.38 76 SER A C 1
ATOM 585 O O . SER A 1 76 ? 18.156 3.678 12.328 1 98.38 76 SER A O 1
ATOM 587 N N . ALA A 1 77 ? 18.422 3.17 10.156 1 98.5 77 ALA A N 1
ATOM 588 C CA . ALA A 1 77 ? 19.609 4 10 1 98.5 77 ALA A CA 1
ATOM 589 C C . ALA A 1 77 ? 19.297 5.465 10.289 1 98.5 77 ALA A C 1
ATOM 591 O O . ALA A 1 77 ? 20.062 6.145 10.992 1 98.5 77 ALA A O 1
ATOM 592 N N . MET A 1 78 ? 18.188 5.996 9.805 1 97.5 78 MET A N 1
ATOM 593 C CA . MET A 1 78 ? 17.766 7.383 10.023 1 97.5 78 MET A CA 1
ATOM 594 C C . MET A 1 78 ? 17.484 7.645 11.5 1 97.5 78 MET A C 1
ATOM 596 O O . MET A 1 78 ? 17.828 8.703 12.023 1 97.5 78 MET A O 1
ATOM 600 N N . GLU A 1 79 ? 16.875 6.695 12.133 1 95.62 79 GLU A N 1
ATOM 601 C CA . GLU A 1 79 ? 16.516 6.828 13.539 1 95.62 79 GLU A CA 1
ATOM 602 C C . GLU A 1 79 ? 17.75 7.027 14.414 1 95.62 79 GLU A C 1
ATOM 604 O O . GLU A 1 79 ? 17.734 7.82 15.359 1 95.62 79 GLU A O 1
ATOM 609 N N . VAL A 1 80 ? 18.812 6.336 14.109 1 95.94 80 VAL A N 1
ATOM 610 C CA . VAL A 1 80 ? 20.016 6.426 14.93 1 95.94 80 VAL A CA 1
ATOM 611 C C . VAL A 1 80 ? 20.984 7.422 14.312 1 95.94 80 VAL A C 1
ATOM 613 O O . VAL A 1 80 ? 22.156 7.477 14.703 1 95.94 80 VAL A O 1
ATOM 616 N N . ARG A 1 81 ? 20.625 8.078 13.234 1 95.25 81 ARG A N 1
ATOM 617 C CA . ARG A 1 81 ? 21.375 9.141 12.562 1 95.25 81 ARG A CA 1
ATOM 618 C C . ARG A 1 81 ? 22.641 8.602 11.922 1 95.25 81 ARG A C 1
ATOM 620 O O . ARG A 1 81 ? 23.672 9.281 11.906 1 95.25 81 ARG A O 1
ATOM 627 N N . ASP A 1 82 ? 22.578 7.371 11.555 1 97.56 82 ASP A N 1
ATOM 628 C CA . ASP A 1 82 ? 23.609 6.805 10.703 1 97.56 82 ASP A CA 1
ATOM 629 C C . ASP A 1 82 ? 23.375 7.16 9.234 1 97.56 82 ASP A C 1
ATOM 631 O O . ASP A 1 82 ? 22.906 6.328 8.461 1 97.56 82 ASP A O 1
ATOM 635 N N . ILE A 1 83 ? 23.797 8.297 8.852 1 97.56 83 ILE A N 1
ATOM 636 C CA . ILE A 1 83 ? 23.469 8.891 7.559 1 97.56 83 ILE A CA 1
ATOM 637 C C . ILE A 1 83 ? 24.156 8.109 6.438 1 97.56 83 ILE A C 1
ATOM 639 O O . ILE A 1 83 ? 23.609 7.949 5.352 1 97.56 83 ILE A O 1
ATOM 643 N N . ASP A 1 84 ? 25.328 7.66 6.66 1 97.88 84 ASP A N 1
ATOM 644 C CA . ASP A 1 84 ? 26.062 6.883 5.656 1 97.88 84 ASP A CA 1
ATOM 645 C C . ASP A 1 84 ? 25.328 5.578 5.344 1 97.88 84 ASP A C 1
ATOM 647 O O . ASP A 1 84 ? 25.172 5.211 4.176 1 97.88 84 ASP A O 1
ATOM 651 N N . ALA A 1 85 ? 24.922 4.898 6.41 1 98.25 85 ALA A N 1
ATOM 652 C CA . ALA A 1 85 ? 24.156 3.67 6.219 1 98.25 85 ALA A CA 1
ATOM 653 C C . ALA A 1 85 ? 22.859 3.943 5.465 1 98.25 85 ALA A C 1
ATOM 655 O O . ALA A 1 85 ? 22.469 3.172 4.582 1 98.25 85 ALA A O 1
ATOM 656 N N . ALA A 1 86 ? 22.172 5 5.777 1 98.62 86 ALA A N 1
ATOM 657 C CA . ALA A 1 86 ? 20.938 5.379 5.078 1 98.62 86 ALA A CA 1
ATOM 658 C C . ALA A 1 86 ? 21.219 5.66 3.604 1 98.62 86 ALA A C 1
ATOM 660 O O . ALA A 1 86 ? 20.5 5.172 2.729 1 98.62 86 ALA A O 1
ATOM 661 N N . ARG A 1 87 ? 22.219 6.383 3.352 1 98.12 87 ARG A N 1
ATOM 662 C CA . ARG A 1 87 ? 22.578 6.773 1.992 1 98.12 87 ARG A CA 1
ATOM 663 C C . ARG A 1 87 ? 22.922 5.551 1.146 1 98.12 87 ARG A C 1
ATOM 665 O O . ARG A 1 87 ? 22.656 5.531 -0.059 1 98.12 87 ARG A O 1
ATOM 672 N N . SER A 1 88 ? 23.453 4.57 1.736 1 97.81 88 SER A N 1
ATOM 673 C CA . SER A 1 88 ? 23.953 3.395 1.035 1 97.81 88 SER A CA 1
ATOM 674 C C . SER A 1 88 ? 22.828 2.605 0.389 1 97.81 88 SER A C 1
ATOM 676 O O . SER A 1 88 ? 23.062 1.791 -0.506 1 97.81 88 SER A O 1
ATOM 678 N N . VAL A 1 89 ? 21.578 2.809 0.802 1 98.44 89 VAL A N 1
ATOM 679 C CA . VAL A 1 89 ? 20.469 2.037 0.25 1 98.44 89 VAL A CA 1
ATOM 680 C C . VAL A 1 89 ? 19.656 2.908 -0.708 1 98.44 89 VAL A C 1
ATOM 682 O O . VAL A 1 89 ? 18.656 2.461 -1.268 1 98.44 89 VAL A O 1
ATOM 685 N N . LEU A 1 90 ? 20.109 4.133 -0.925 1 98.62 90 LEU A N 1
ATOM 686 C CA . LEU A 1 90 ? 19.422 5.02 -1.862 1 98.62 90 LEU A CA 1
ATOM 687 C C . LEU A 1 90 ? 19.922 4.793 -3.285 1 98.62 90 LEU A C 1
ATOM 689 O O . LEU A 1 90 ? 21.109 4.547 -3.498 1 98.62 90 LEU A O 1
ATOM 693 N N . GLY A 1 91 ? 19 4.785 -4.203 1 98.06 91 GLY A N 1
ATOM 694 C CA . GLY A 1 91 ? 19.359 4.656 -5.605 1 98.06 91 GLY A CA 1
ATOM 695 C C . GLY A 1 91 ? 19.609 5.988 -6.285 1 98.06 91 GLY A C 1
ATOM 696 O O . GLY A 1 91 ? 19.359 7.047 -5.699 1 98.06 91 GLY A O 1
ATOM 697 N N . ALA A 1 92 ? 20.047 5.879 -7.547 1 94.81 92 ALA A N 1
ATOM 698 C CA . ALA A 1 92 ? 20.234 7.07 -8.367 1 94.81 92 ALA A CA 1
ATOM 699 C C . ALA A 1 92 ? 18.906 7.805 -8.578 1 94.81 92 ALA A C 1
ATOM 701 O O . ALA A 1 92 ? 17.875 7.18 -8.828 1 94.81 92 ALA A O 1
ATOM 702 N N . GLY A 1 93 ? 18.938 9.148 -8.32 1 96.38 93 GLY A N 1
ATOM 703 C CA . GLY A 1 93 ? 17.734 9.945 -8.562 1 96.38 93 GLY A CA 1
ATOM 704 C C . GLY A 1 93 ? 16.766 9.938 -7.402 1 96.38 93 GLY A C 1
ATOM 705 O O . GLY A 1 93 ? 15.625 10.391 -7.535 1 96.38 93 GLY A O 1
ATOM 706 N N . PHE A 1 94 ? 17.234 9.375 -6.324 1 98.5 94 PHE A N 1
ATOM 707 C CA . PHE A 1 94 ? 16.391 9.336 -5.137 1 98.5 94 PHE A CA 1
ATOM 708 C C . PHE A 1 94 ? 15.789 10.711 -4.852 1 98.5 94 PHE A C 1
ATOM 710 O O . PHE A 1 94 ? 16.484 11.727 -4.949 1 98.5 94 PHE A O 1
ATOM 717 N N . THR A 1 95 ? 14.461 10.773 -4.52 1 98.81 95 THR A N 1
ATOM 718 C CA . THR A 1 95 ? 13.758 11.969 -4.066 1 98.81 95 THR A CA 1
ATOM 719 C C . THR A 1 95 ? 12.891 11.664 -2.848 1 98.81 95 THR A C 1
ATOM 721 O O . THR A 1 95 ? 12.406 10.539 -2.691 1 98.81 95 THR A O 1
ATOM 724 N N . MET A 1 96 ? 12.797 12.602 -2.039 1 98.81 96 MET A N 1
ATOM 725 C CA . MET A 1 96 ? 11.891 12.477 -0.898 1 98.81 96 MET A CA 1
ATOM 726 C C . MET A 1 96 ? 11.047 13.734 -0.735 1 98.81 96 MET A C 1
ATOM 728 O O . MET A 1 96 ? 11.508 14.836 -1.019 1 98.81 96 MET A O 1
ATOM 732 N N . THR A 1 97 ? 9.844 13.594 -0.345 1 98.88 97 THR A N 1
ATOM 733 C CA . THR A 1 97 ? 8.93 14.703 -0.107 1 98.88 97 THR A CA 1
ATOM 734 C C . THR A 1 97 ? 8.273 14.578 1.268 1 98.88 97 THR A C 1
ATOM 736 O O . THR A 1 97 ? 7.805 13.508 1.644 1 98.88 97 THR A O 1
ATOM 739 N N . PHE A 1 98 ? 8.336 15.648 2.041 1 98.5 98 PHE A N 1
ATOM 740 C CA . PHE A 1 98 ? 7.738 15.75 3.367 1 98.5 98 PHE A CA 1
ATOM 741 C C . PHE A 1 98 ? 6.605 16.766 3.371 1 98.5 98 PHE A C 1
ATOM 743 O O . PHE A 1 98 ? 6.414 17.5 2.395 1 98.5 98 PHE A O 1
ATOM 750 N N . PRO A 1 99 ? 5.789 16.75 4.398 1 97.75 99 PRO A N 1
ATOM 751 C CA . PRO A 1 99 ? 4.66 17.688 4.414 1 97.75 99 PRO A CA 1
ATOM 752 C C . PRO A 1 99 ? 5.094 19.141 4.199 1 97.75 99 PRO A C 1
ATOM 754 O O . PRO A 1 99 ? 5.898 19.672 4.965 1 97.75 99 PRO A O 1
ATOM 757 N N . GLY A 1 100 ? 4.523 19.703 3.131 1 94.69 100 GLY A N 1
ATOM 758 C CA . GLY A 1 100 ? 4.766 21.125 2.896 1 94.69 100 GLY A CA 1
ATOM 759 C C . GLY A 1 100 ? 6.074 21.391 2.182 1 94.69 100 GLY A C 1
ATOM 760 O O . GLY A 1 100 ? 6.48 22.547 2.037 1 94.69 100 GLY A O 1
ATOM 761 N N . THR A 1 101 ? 6.781 20.375 1.777 1 97.19 101 THR A N 1
ATOM 762 C CA . THR A 1 101 ? 8.07 20.609 1.136 1 97.19 101 THR A CA 1
ATOM 763 C C . THR A 1 101 ? 7.98 20.359 -0.367 1 97.19 101 THR A C 1
ATOM 765 O O . THR A 1 101 ? 7.094 19.641 -0.829 1 97.19 101 THR A O 1
ATOM 768 N N . GLU A 1 102 ? 8.844 20.984 -1.087 1 96.69 102 GLU A N 1
ATOM 769 C CA . GLU A 1 102 ? 9.219 20.469 -2.402 1 96.69 102 GLU A CA 1
ATOM 770 C C . GLU A 1 102 ? 10.07 19.219 -2.279 1 96.69 102 GLU A C 1
ATOM 772 O O . GLU A 1 102 ? 10.586 18.906 -1.203 1 96.69 102 GLU A O 1
ATOM 777 N N . PRO A 1 103 ? 10.188 18.453 -3.416 1 98.5 103 PRO A N 1
ATOM 778 C CA . PRO A 1 103 ? 11.055 17.281 -3.361 1 98.5 103 PRO A CA 1
ATOM 779 C C . PRO A 1 103 ? 12.5 17.625 -3.012 1 98.5 103 PRO A C 1
ATOM 781 O O . PRO A 1 103 ? 13.023 18.641 -3.484 1 98.5 103 PRO A O 1
ATOM 784 N N . MET A 1 104 ? 13.055 16.844 -2.17 1 98.69 104 MET A N 1
ATOM 785 C CA . MET A 1 104 ? 14.461 16.922 -1.793 1 98.69 104 MET A CA 1
ATOM 786 C C . MET A 1 104 ? 15.242 15.734 -2.344 1 98.69 104 MET A C 1
ATOM 788 O O . MET A 1 104 ? 14.68 14.656 -2.541 1 98.69 104 MET A O 1
ATOM 792 N N . THR A 1 105 ? 16.547 15.883 -2.523 1 98.12 105 THR A N 1
ATOM 793 C CA . THR A 1 105 ? 17.344 14.82 -3.129 1 98.12 105 THR A CA 1
ATOM 794 C C . THR A 1 105 ? 18.5 14.422 -2.217 1 98.12 105 THR A C 1
ATOM 796 O O . THR A 1 105 ? 19.141 13.383 -2.424 1 98.12 105 THR A O 1
ATOM 799 N N . GLU A 1 106 ? 18.75 15.289 -1.221 1 97.44 106 GLU A N 1
ATOM 800 C CA . GLU A 1 106 ? 19.828 15.023 -0.275 1 97.44 106 GLU A CA 1
ATOM 801 C C . GLU A 1 106 ? 19.297 14.867 1.146 1 97.44 106 GLU A C 1
ATOM 803 O O . GLU A 1 106 ? 18.438 15.633 1.575 1 97.44 106 GLU A O 1
ATOM 808 N N . LEU A 1 107 ? 19.875 13.914 1.871 1 97.94 107 LEU A N 1
ATOM 809 C CA . LEU A 1 107 ? 19.438 13.664 3.238 1 97.94 107 LEU A CA 1
ATOM 810 C C . LEU A 1 107 ? 19.672 14.883 4.117 1 97.94 107 LEU A C 1
ATOM 812 O O . LEU A 1 107 ? 18.891 15.156 5.035 1 97.94 107 LEU A O 1
ATOM 816 N N . GLU A 1 108 ? 20.719 15.648 3.842 1 97.06 108 GLU A N 1
ATOM 817 C CA . GLU A 1 108 ? 21.047 16.859 4.59 1 97.06 108 GLU A CA 1
ATOM 818 C C . GLU A 1 108 ? 19.922 17.891 4.496 1 97.06 108 GLU A C 1
ATOM 820 O O . GLU A 1 108 ? 19.656 18.625 5.449 1 97.06 108 GLU A O 1
ATOM 825 N N . GLN A 1 109 ? 19.25 17.984 3.357 1 98.06 109 GLN A N 1
ATOM 826 C CA . GLN A 1 109 ? 18.109 18.891 3.191 1 98.06 109 GLN A CA 1
ATOM 827 C C . GLN A 1 109 ? 16.984 18.516 4.148 1 98.06 109 GLN A C 1
ATOM 829 O O . GLN A 1 109 ? 16.359 19.391 4.746 1 98.06 109 GLN A O 1
ATOM 834 N N . MET A 1 110 ? 16.719 17.234 4.277 1 97.88 110 MET A N 1
ATOM 835 C CA . MET A 1 110 ? 15.695 16.734 5.188 1 97.88 110 MET A CA 1
ATOM 836 C C . MET A 1 110 ? 16.062 17.047 6.637 1 97.88 110 MET A C 1
ATOM 838 O O . MET A 1 110 ? 15.203 17.453 7.422 1 97.88 110 MET A O 1
ATOM 842 N N . ILE A 1 111 ? 17.297 16.859 6.988 1 96.38 111 ILE A N 1
ATOM 843 C CA . ILE A 1 111 ? 17.766 17.125 8.344 1 96.38 111 ILE A CA 1
ATOM 844 C C . ILE A 1 111 ? 17.578 18.609 8.672 1 96.38 111 ILE A C 1
ATOM 846 O O . ILE A 1 111 ? 17.094 18.953 9.758 1 96.38 111 ILE A O 1
ATOM 850 N N . ASP A 1 112 ? 17.922 19.438 7.77 1 97.25 112 ASP A N 1
ATOM 851 C CA . ASP A 1 112 ? 17.781 20.875 7.949 1 9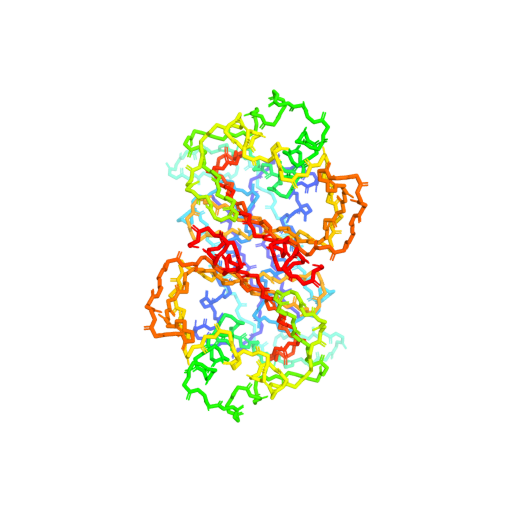7.25 112 ASP A CA 1
ATOM 852 C C . ASP A 1 112 ? 16.312 21.266 8.109 1 97.25 112 ASP A C 1
ATOM 854 O O . ASP A 1 112 ? 15.969 22.125 8.922 1 97.25 112 ASP A O 1
ATOM 858 N N . TRP A 1 113 ? 15.469 20.672 7.344 1 97.38 113 TRP A N 1
ATOM 859 C CA . TRP A 1 113 ? 14.031 20.922 7.395 1 97.38 113 TRP A CA 1
ATOM 860 C C . TRP A 1 113 ? 13.461 20.484 8.742 1 97.38 113 TRP A C 1
ATOM 862 O O . TRP A 1 113 ? 12.609 21.156 9.305 1 97.38 113 TRP A O 1
ATOM 872 N N . ALA A 1 114 ? 13.938 19.422 9.281 1 96.75 114 ALA A N 1
ATOM 873 C CA . ALA A 1 114 ? 13.398 18.828 10.5 1 96.75 114 ALA A CA 1
ATOM 874 C C . ALA A 1 114 ? 13.891 19.578 11.742 1 96.75 114 ALA A C 1
ATOM 876 O O . ALA A 1 114 ? 13.195 19.641 12.75 1 96.75 114 ALA A O 1
ATOM 877 N N . LYS A 1 115 ? 14.992 20.203 11.719 1 96.5 115 LYS A N 1
ATOM 878 C CA . LYS A 1 115 ? 15.734 20.75 12.852 1 96.5 115 LYS A CA 1
ATOM 879 C C . LYS A 1 115 ? 14.859 21.703 13.672 1 96.5 115 LYS A C 1
ATOM 881 O O . LYS A 1 115 ? 14.773 21.562 14.898 1 96.5 115 LYS A O 1
ATOM 886 N N . PRO A 1 116 ? 14.195 22.594 13.078 1 96.75 116 PRO A N 1
ATOM 887 C CA . PRO A 1 116 ? 13.414 23.547 13.883 1 96.75 116 PRO A CA 1
ATOM 888 C C . PRO A 1 116 ? 12.055 23 14.289 1 96.75 116 PRO A C 1
ATOM 890 O O . PRO A 1 116 ? 11.305 23.656 15.023 1 96.75 116 PRO A O 1
ATOM 893 N N . ARG A 1 117 ? 11.703 21.922 13.883 1 96.75 117 ARG A N 1
ATOM 894 C CA . ARG A 1 117 ? 10.328 21.438 14 1 96.75 117 ARG A CA 1
ATOM 895 C C . ARG A 1 117 ? 10.141 20.625 15.273 1 96.75 117 ARG A C 1
ATOM 897 O O . ARG A 1 117 ? 9.078 20.672 15.898 1 96.75 117 ARG A O 1
ATOM 904 N N . TYR A 1 118 ? 11.078 19.875 15.688 1 96.94 118 TYR A N 1
ATOM 905 C CA . TYR A 1 118 ? 11.07 19.062 16.906 1 96.94 118 TYR A CA 1
ATOM 906 C C . TYR A 1 118 ? 12.492 18.766 17.375 1 96.94 118 TYR A C 1
ATOM 908 O O . TYR A 1 118 ? 13.438 18.797 16.578 1 96.94 118 TYR A O 1
ATOM 916 N N . ASN A 1 119 ? 12.625 18.547 18.594 1 97.44 119 ASN A N 1
ATOM 917 C CA . ASN A 1 119 ? 13.914 18.156 19.141 1 97.44 119 ASN A CA 1
ATOM 918 C C . ASN A 1 119 ? 14.297 16.734 18.734 1 97.44 119 ASN A C 1
ATOM 920 O O . ASN A 1 119 ? 15.445 16.469 18.391 1 97.44 119 ASN A O 1
ATOM 924 N N . PHE A 1 120 ? 13.336 15.852 18.844 1 96.69 120 PHE A N 1
ATOM 925 C CA . PHE A 1 120 ? 13.508 14.508 18.297 1 96.69 120 PHE A CA 1
ATOM 926 C C . PHE A 1 120 ? 12.156 13.891 17.938 1 96.69 120 PHE A C 1
ATOM 928 O O . PHE A 1 120 ? 11.117 14.336 18.438 1 96.69 120 PHE A O 1
ATOM 935 N N . ILE A 1 121 ? 12.195 12.953 17.125 1 97.19 121 ILE A N 1
ATOM 936 C CA . ILE A 1 121 ? 10.992 12.234 16.719 1 97.19 121 ILE A CA 1
ATOM 937 C C . ILE A 1 121 ? 11.312 10.75 16.562 1 97.19 121 ILE A C 1
ATOM 939 O O . ILE A 1 121 ? 12.391 10.383 16.078 1 97.19 121 ILE A O 1
ATOM 943 N N . THR A 1 122 ? 10.453 9.906 17.016 1 97.38 122 THR A N 1
ATOM 944 C CA . THR A 1 122 ? 10.57 8.461 16.906 1 97.38 122 THR A CA 1
ATOM 945 C C . THR A 1 122 ? 9.297 7.859 16.312 1 97.38 122 THR A C 1
ATOM 947 O O . THR A 1 122 ? 8.188 8.32 16.594 1 97.38 122 THR A O 1
ATOM 950 N N . LYS A 1 123 ? 9.492 6.793 15.578 1 98.44 123 LYS A N 1
ATOM 951 C CA . LYS A 1 123 ? 8.367 6.113 14.953 1 98.44 123 LYS A CA 1
ATOM 952 C C . LYS A 1 123 ? 8.023 4.824 15.695 1 98.44 123 LYS A C 1
ATOM 954 O O . LYS A 1 123 ? 8.914 4.078 16.109 1 98.44 123 LYS A O 1
ATOM 959 N N . SER A 1 124 ? 6.773 4.598 15.898 1 98.69 124 SER A N 1
ATOM 960 C CA . SER A 1 124 ? 6.191 3.299 16.219 1 98.69 124 SER A CA 1
ATOM 961 C C . SER A 1 124 ? 5.371 2.754 15.055 1 98.69 124 SER A C 1
ATOM 963 O O . SER A 1 124 ? 4.457 3.422 14.57 1 98.69 124 SER A O 1
ATOM 965 N N . TYR A 1 125 ? 5.676 1.53 14.625 1 98.62 125 TYR A N 1
ATOM 966 C CA . TYR A 1 125 ? 5.117 1.013 13.383 1 98.62 125 TYR A CA 1
ATOM 967 C C . TYR A 1 125 ? 3.92 0.111 13.656 1 98.62 125 TYR A C 1
ATOM 969 O O . TYR A 1 125 ? 3.99 -0.79 14.492 1 98.62 125 TYR A O 1
ATOM 977 N N . SER A 1 126 ? 2.877 0.351 12.984 1 98.25 126 SER A N 1
ATOM 978 C CA . SER A 1 126 ? 1.67 -0.464 13.07 1 98.25 126 SER A CA 1
ATOM 979 C C . SER A 1 126 ? 1.614 -1.494 11.953 1 98.25 126 SER A C 1
ATOM 981 O O . SER A 1 126 ? 0.906 -2.498 12.055 1 98.25 126 SER A O 1
ATOM 983 N N . GLY A 1 127 ? 2.34 -1.209 10.852 1 97.62 127 GLY A N 1
ATOM 984 C CA . GLY A 1 127 ? 2.332 -2.18 9.766 1 97.62 127 GLY A CA 1
ATOM 985 C C . GLY A 1 127 ? 3.191 -1.766 8.586 1 97.62 127 GLY A C 1
ATOM 986 O O . GLY A 1 127 ? 3.5 -0.584 8.422 1 97.62 127 GLY A O 1
ATOM 987 N N . PHE A 1 128 ? 3.607 -2.707 7.805 1 98.44 128 PHE A N 1
ATOM 988 C CA . PHE A 1 128 ? 4.301 -2.598 6.523 1 98.44 128 PHE A CA 1
ATOM 989 C C . PHE A 1 128 ? 3.58 -3.402 5.449 1 98.44 128 PHE A C 1
ATOM 991 O O . PHE A 1 128 ? 3.152 -4.531 5.695 1 98.44 128 PHE A O 1
ATOM 998 N N . GLU A 1 129 ? 3.363 -2.809 4.277 1 98 129 GLU A N 1
ATOM 999 C CA . GLU A 1 129 ? 2.826 -3.504 3.113 1 98 129 GLU A CA 1
ATOM 1000 C C . GLU A 1 129 ? 3.67 -3.232 1.871 1 98 129 GLU A C 1
ATOM 1002 O O . GLU A 1 129 ? 4.145 -2.113 1.67 1 98 129 GLU A O 1
ATOM 1007 N N . ALA A 1 130 ? 3.861 -4.254 1.1 1 98.31 130 ALA A N 1
ATOM 1008 C CA . ALA A 1 130 ? 4.613 -4.113 -0.144 1 98.31 130 ALA A CA 1
ATOM 1009 C C . ALA A 1 130 ? 3.807 -4.625 -1.335 1 98.31 130 ALA A C 1
ATOM 1011 O O . ALA A 1 130 ? 3.104 -5.629 -1.23 1 98.31 130 ALA A O 1
ATOM 1012 N N . VAL A 1 131 ? 3.959 -3.932 -2.402 1 97 131 VAL A N 1
ATOM 1013 C CA . VAL A 1 131 ? 3.271 -4.336 -3.625 1 97 131 VAL A CA 1
ATOM 1014 C C . VAL A 1 131 ? 4.172 -4.082 -4.832 1 97 131 VAL A C 1
ATOM 1016 O O . VAL A 1 131 ? 4.871 -3.066 -4.891 1 97 131 VAL A O 1
ATOM 1019 N N . GLN A 1 132 ? 4.207 -5.027 -5.719 1 97.75 132 GLN A N 1
ATOM 1020 C CA . GLN A 1 132 ? 4.879 -4.832 -7 1 97.75 132 GLN A CA 1
ATOM 1021 C C . GLN A 1 132 ? 3.975 -4.098 -7.988 1 97.75 132 GLN A C 1
ATOM 1023 O O . GLN A 1 132 ? 2.859 -4.547 -8.266 1 97.75 132 GLN A O 1
ATOM 1028 N N . THR A 1 133 ? 4.438 -2.957 -8.523 1 96.56 133 THR A N 1
ATOM 1029 C CA . THR A 1 133 ? 3.701 -2.205 -9.531 1 96.56 133 THR A CA 1
ATOM 1030 C C . THR A 1 133 ? 3.852 -2.85 -10.906 1 96.56 133 THR A C 1
ATOM 1032 O O . THR A 1 133 ? 4.684 -3.74 -11.094 1 96.56 133 THR A O 1
ATOM 1035 N N . PRO A 1 134 ? 3.025 -2.385 -11.883 1 94.19 134 PRO A N 1
ATOM 1036 C CA . PRO A 1 134 ? 3.197 -2.902 -13.242 1 94.19 134 PRO A CA 1
ATOM 1037 C C . PRO A 1 134 ? 4.582 -2.609 -13.82 1 94.19 134 PRO A C 1
ATOM 1039 O O . PRO A 1 134 ? 5.086 -3.371 -14.648 1 94.19 134 PRO A O 1
ATOM 1042 N N . GLY A 1 135 ? 5.184 -1.483 -13.383 1 93.94 135 GLY A N 1
ATOM 1043 C CA . GLY A 1 135 ? 6.535 -1.157 -13.812 1 93.94 135 GLY A CA 1
ATOM 1044 C C . GLY A 1 135 ? 7.605 -1.835 -12.977 1 93.94 135 GLY A C 1
ATOM 1045 O O . GLY A 1 135 ? 7.391 -2.926 -12.445 1 93.94 135 GLY A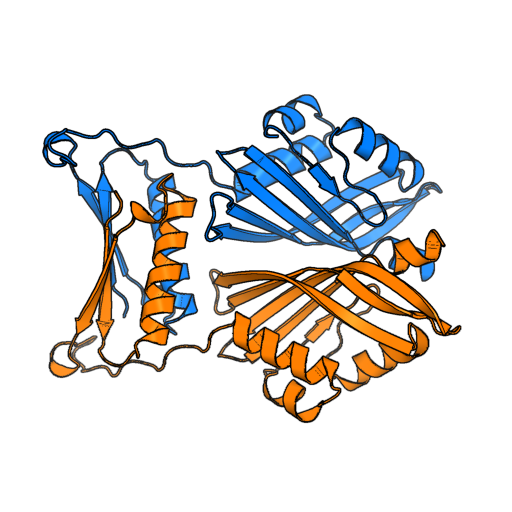 O 1
ATOM 1046 N N . ASP A 1 136 ? 8.734 -1.302 -12.859 1 93.88 136 ASP A N 1
ATOM 1047 C CA . ASP A 1 136 ? 9.891 -1.935 -12.227 1 93.88 136 ASP A CA 1
ATOM 1048 C C . ASP A 1 136 ? 9.852 -1.757 -10.711 1 93.88 136 ASP A C 1
ATOM 1050 O O . ASP A 1 136 ? 10.469 -2.531 -9.977 1 93.88 136 ASP A O 1
ATOM 1054 N N . ALA A 1 137 ? 9.133 -0.79 -10.297 1 96.75 137 ALA A N 1
ATOM 1055 C CA . ALA A 1 137 ? 9.219 -0.412 -8.891 1 96.75 137 ALA A CA 1
ATOM 1056 C C . ALA A 1 137 ? 8.312 -1.284 -8.031 1 96.75 137 ALA A C 1
ATOM 1058 O O . ALA A 1 137 ? 7.184 -1.594 -8.422 1 96.75 137 ALA A O 1
ATOM 1059 N N . ALA A 1 138 ? 8.844 -1.735 -6.93 1 98.31 138 ALA A N 1
ATOM 1060 C CA . ALA A 1 138 ? 7.984 -2.123 -5.812 1 98.31 138 ALA A CA 1
ATOM 1061 C C . ALA A 1 138 ? 7.664 -0.924 -4.926 1 98.31 138 ALA A C 1
ATOM 1063 O O . ALA A 1 138 ? 8.461 0.014 -4.828 1 98.31 138 ALA A O 1
ATOM 1064 N N . VAL A 1 139 ? 6.535 -0.949 -4.391 1 98.69 139 VAL A N 1
ATOM 1065 C CA . VAL A 1 139 ? 6.117 0.096 -3.463 1 98.69 139 VAL A CA 1
ATOM 1066 C C . VAL A 1 139 ? 5.957 -0.49 -2.061 1 98.69 139 VAL A C 1
ATOM 1068 O O . VAL A 1 139 ? 5.414 -1.585 -1.896 1 98.69 139 VAL A O 1
ATOM 1071 N N . VAL A 1 140 ? 6.508 0.162 -1.076 1 98.88 140 VAL A N 1
ATOM 1072 C CA . VAL A 1 140 ? 6.352 -0.208 0.326 1 98.88 140 VAL A CA 1
ATOM 1073 C C . VAL A 1 140 ? 5.645 0.917 1.081 1 98.88 140 VAL A C 1
ATOM 1075 O O . VAL A 1 140 ? 6.02 2.084 0.961 1 98.88 140 VAL A O 1
ATOM 1078 N N . TYR A 1 141 ? 4.629 0.561 1.781 1 98.88 141 TYR A N 1
ATOM 1079 C CA . TYR A 1 141 ? 3.961 1.469 2.707 1 98.88 141 TYR A CA 1
ATOM 1080 C C . TYR A 1 141 ? 4.277 1.104 4.152 1 98.88 141 TYR A C 1
ATOM 1082 O O . TYR A 1 141 ? 4.328 -0.077 4.504 1 98.88 141 TYR A O 1
ATOM 1090 N N . CYS A 1 142 ? 4.492 2.055 4.977 1 98.69 142 CYS A N 1
ATOM 1091 C CA . CYS A 1 142 ? 4.512 1.844 6.422 1 98.69 142 CYS A CA 1
ATOM 1092 C C . CYS A 1 142 ? 3.768 2.961 7.145 1 98.69 142 CYS A C 1
ATOM 1094 O O . CYS A 1 142 ? 3.771 4.109 6.695 1 98.69 142 CYS A O 1
ATOM 1096 N N . HIS A 1 143 ? 3.043 2.637 8.18 1 98.88 143 HIS A N 1
ATOM 1097 C CA . HIS A 1 143 ? 2.264 3.604 8.945 1 98.88 143 HIS A CA 1
ATOM 1098 C C . HIS A 1 143 ? 2.322 3.297 10.438 1 98.88 143 HIS A C 1
ATOM 1100 O O . HIS A 1 143 ? 2.709 2.195 10.836 1 98.88 143 HIS A O 1
ATOM 1106 N N . GLY A 1 144 ? 2.041 4.215 11.211 1 98.75 144 GLY A N 1
ATOM 1107 C CA . GLY A 1 144 ? 2.061 4.137 12.664 1 98.75 144 GLY A CA 1
ATOM 1108 C C . GLY A 1 144 ? 1.894 5.488 13.336 1 98.75 144 GLY A C 1
ATOM 1109 O O . GLY A 1 144 ? 1.069 6.301 12.906 1 98.75 144 GLY A O 1
ATOM 1110 N N . THR A 1 145 ? 2.643 5.613 14.453 1 98.75 145 THR A N 1
ATOM 1111 C CA . THR A 1 145 ? 2.543 6.867 15.195 1 98.75 145 THR A CA 1
ATOM 1112 C C . THR A 1 145 ? 3.93 7.422 15.508 1 98.75 145 THR A C 1
ATOM 1114 O O . THR A 1 145 ? 4.906 6.672 15.562 1 98.75 145 THR A O 1
ATOM 1117 N N . LEU A 1 146 ? 3.932 8.688 15.609 1 98.56 146 LEU A N 1
ATOM 1118 C CA . LEU A 1 146 ? 5.133 9.422 15.992 1 98.56 146 LEU A CA 1
ATOM 1119 C C . LEU A 1 146 ? 5.078 9.82 17.469 1 98.56 146 LEU A C 1
ATOM 1121 O O . LEU A 1 146 ? 4.012 10.148 17.984 1 98.56 146 LEU A O 1
ATOM 1125 N N . SER A 1 147 ? 6.18 9.812 18.125 1 98.44 147 SER A N 1
ATOM 1126 C CA . SER A 1 147 ? 6.41 10.414 19.422 1 98.44 147 SER A CA 1
ATOM 1127 C C . SER A 1 147 ? 7.703 11.227 19.453 1 98.44 147 SER A C 1
ATOM 1129 O O . SER A 1 147 ? 8.562 11.039 18.578 1 98.44 147 SER A O 1
ATOM 1131 N N . GLY A 1 148 ? 7.781 12.156 20.344 1 97.81 148 GLY A N 1
ATOM 1132 C CA . GLY A 1 148 ? 8.969 12.992 20.406 1 97.81 148 GLY A CA 1
ATOM 1133 C C . GLY A 1 148 ? 8.812 14.195 21.312 1 97.81 148 GLY A C 1
ATOM 1134 O O . GLY A 1 148 ? 8.141 14.117 22.344 1 97.81 148 GLY A O 1
ATOM 1135 N N . GLU A 1 149 ? 9.602 15.164 21.016 1 98.12 149 GLU A N 1
ATOM 1136 C CA . GLU A 1 149 ? 9.641 16.391 21.812 1 98.12 149 GLU A CA 1
ATOM 1137 C C . GLU A 1 149 ? 9.602 17.625 20.922 1 98.12 149 GLU A C 1
ATOM 1139 O O . GLU A 1 149 ? 10.359 17.719 19.953 1 98.12 149 GLU A O 1
ATOM 1144 N N . TRP A 1 150 ? 8.727 18.562 21.281 1 97.5 150 TRP A N 1
ATOM 1145 C CA . TRP A 1 150 ? 8.664 19.844 20.594 1 97.5 150 TRP A CA 1
ATOM 1146 C C . TRP A 1 150 ? 9.883 20.703 20.922 1 97.5 150 TRP A C 1
ATOM 1148 O O . TRP A 1 150 ? 10.625 20.391 21.859 1 97.5 150 TRP A O 1
ATOM 1158 N N . PRO A 1 151 ? 10.07 21.797 20.156 1 96.31 151 PRO A N 1
ATOM 1159 C CA . PRO A 1 151 ? 11.234 22.656 20.406 1 96.31 151 PRO A CA 1
ATOM 1160 C C . PRO A 1 151 ? 11.219 23.297 21.797 1 96.31 151 PRO A C 1
ATOM 1162 O O . PRO A 1 151 ? 12.273 23.594 22.359 1 96.31 151 PRO A O 1
ATOM 1165 N N . ASP A 1 152 ? 10.102 23.406 22.391 1 96.75 152 ASP A N 1
ATOM 1166 C CA . ASP A 1 152 ? 9.961 24.016 23.703 1 96.75 152 ASP A CA 1
ATOM 1167 C C . ASP A 1 152 ? 10.148 22.984 24.812 1 96.75 152 ASP A C 1
ATOM 1169 O O . ASP A 1 152 ? 10.008 23.312 26 1 96.75 152 ASP A O 1
ATOM 1173 N N . GLY A 1 153 ? 10.305 21.75 24.469 1 97.12 153 GLY A N 1
ATOM 1174 C CA . GLY A 1 153 ? 10.617 20.719 25.438 1 97.12 153 GLY A CA 1
ATOM 1175 C C . GLY A 1 153 ? 9.422 19.844 25.781 1 97.12 153 GLY A C 1
ATOM 1176 O O . GLY A 1 153 ? 9.578 18.797 26.422 1 97.12 153 GLY A O 1
ATOM 1177 N N . LYS A 1 154 ? 8.234 20.219 25.391 1 97.62 154 LYS A N 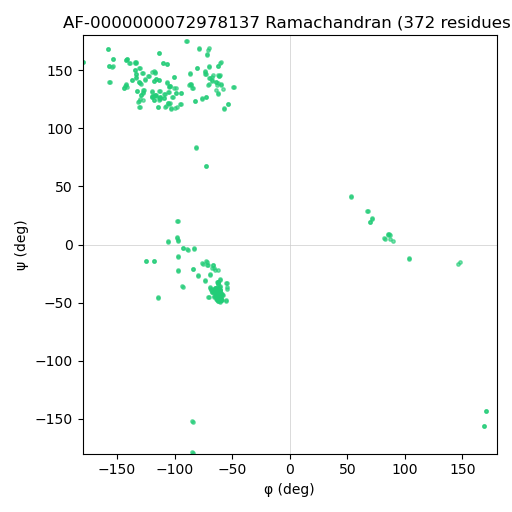1
ATOM 1178 C CA . LYS A 1 154 ? 7.043 19.422 25.672 1 97.62 154 LYS A CA 1
ATOM 1179 C C . LYS A 1 154 ? 7.027 18.141 24.844 1 97.62 154 LYS A C 1
ATOM 1181 O O . LYS A 1 154 ? 7.332 18.172 23.656 1 97.62 154 LYS A O 1
ATOM 1186 N N . ALA A 1 155 ? 6.652 17.047 25.469 1 97.81 155 ALA A N 1
ATOM 1187 C CA . ALA A 1 155 ? 6.574 15.75 24.781 1 97.81 155 ALA A CA 1
ATOM 1188 C C . ALA A 1 155 ? 5.285 15.633 23.984 1 97.81 155 ALA A C 1
ATOM 1190 O O . ALA A 1 155 ? 4.277 16.266 24.312 1 97.81 155 ALA A O 1
ATOM 1191 N N . PHE A 1 156 ? 5.293 14.891 22.953 1 97.56 156 PHE A N 1
ATOM 1192 C CA . PHE A 1 156 ? 4.102 14.5 22.203 1 97.56 156 PHE A CA 1
ATOM 1193 C C . PHE A 1 156 ? 4.133 13.008 21.891 1 97.56 156 PHE A C 1
ATOM 1195 O O . PHE A 1 156 ? 5.199 12.391 21.891 1 97.56 156 PHE A O 1
ATOM 1202 N N . ASP A 1 157 ? 3.031 12.406 21.656 1 97.81 157 ASP A N 1
ATOM 1203 C CA . ASP A 1 157 ? 2.889 11 21.297 1 97.81 157 ASP A CA 1
ATOM 1204 C C . ASP A 1 157 ? 1.604 10.758 20.5 1 97.81 157 ASP A C 1
ATOM 1206 O O . ASP A 1 157 ? 0.681 11.578 20.547 1 97.81 157 ASP A O 1
ATOM 1210 N N . GLY A 1 158 ? 1.676 9.711 19.688 1 97.88 158 GLY A N 1
ATOM 1211 C CA . GLY A 1 158 ? 0.448 9.227 19.094 1 97.88 158 GLY A CA 1
ATOM 1212 C C . GLY A 1 158 ? 0.095 9.938 17.797 1 97.88 158 GLY A C 1
ATOM 1213 O O . GLY A 1 158 ? -1.025 9.812 17.297 1 97.88 158 GLY A O 1
ATOM 1214 N N . ILE A 1 159 ? 0.974 10.758 17.266 1 98.44 159 ILE A N 1
ATOM 1215 C CA . ILE A 1 159 ? 0.688 11.477 16.031 1 98.44 159 ILE A CA 1
ATOM 1216 C C . ILE A 1 159 ? 0.822 10.531 14.836 1 98.44 159 ILE A C 1
ATOM 1218 O O . ILE A 1 159 ? 1.877 9.922 14.641 1 98.44 159 ILE A O 1
ATOM 1222 N N . ARG A 1 160 ? -0.157 10.414 14.031 1 98.88 160 ARG A N 1
ATOM 1223 C CA . ARG A 1 160 ? -0.181 9.422 12.961 1 98.88 160 ARG A CA 1
ATOM 1224 C C . ARG A 1 160 ? 0.769 9.805 11.828 1 98.88 160 ARG A C 1
ATOM 1226 O O . ARG A 1 160 ? 0.938 10.992 11.531 1 98.88 160 ARG A O 1
ATOM 1233 N N . PHE A 1 161 ? 1.35 8.836 11.188 1 98.88 161 PHE A N 1
ATOM 1234 C CA . PHE A 1 161 ? 2.135 9.039 9.977 1 98.88 161 PHE A CA 1
ATOM 1235 C C . PHE A 1 161 ? 1.922 7.891 8.992 1 98.88 161 PHE A C 1
ATOM 1237 O O . PHE A 1 161 ? 1.459 6.812 9.383 1 98.88 161 PHE A O 1
ATOM 1244 N N . ILE A 1 162 ? 2.201 8.117 7.75 1 98.94 162 ILE A N 1
ATOM 1245 C CA . ILE A 1 162 ? 2.322 7.102 6.711 1 98.94 162 ILE A CA 1
ATOM 1246 C C . ILE A 1 162 ? 3.428 7.496 5.73 1 98.94 162 ILE A C 1
ATOM 1248 O O . ILE A 1 162 ? 3.559 8.672 5.371 1 98.94 162 ILE A O 1
ATOM 1252 N N . ASP A 1 163 ? 4.285 6.566 5.371 1 98.94 163 ASP A N 1
ATOM 1253 C CA . ASP A 1 163 ? 5.332 6.703 4.363 1 98.94 163 ASP A CA 1
ATOM 1254 C C . ASP A 1 163 ? 5.059 5.805 3.158 1 98.94 163 ASP A C 1
ATOM 1256 O O . ASP A 1 163 ? 4.582 4.68 3.314 1 98.94 163 ASP A O 1
ATOM 1260 N N . ARG A 1 164 ? 5.316 6.227 2.012 1 98.94 164 ARG A N 1
ATOM 1261 C CA . ARG A 1 164 ? 5.332 5.461 0.768 1 98.94 164 ARG A CA 1
ATOM 1262 C C . ARG A 1 164 ? 6.723 5.473 0.141 1 98.94 164 ARG A C 1
ATOM 1264 O O . ARG A 1 164 ? 7.305 6.535 -0.08 1 98.94 164 ARG A O 1
ATOM 1271 N N . PHE A 1 165 ? 7.27 4.344 -0.113 1 98.94 165 PHE A N 1
ATOM 1272 C CA . PHE A 1 165 ? 8.578 4.203 -0.736 1 98.94 165 PHE A CA 1
ATOM 1273 C C . PHE A 1 165 ? 8.461 3.516 -2.092 1 98.94 165 PHE A C 1
ATOM 1275 O O . PHE A 1 165 ? 7.656 2.6 -2.262 1 98.94 165 PHE A O 1
ATOM 1282 N N . GLU A 1 166 ? 9.219 3.938 -2.99 1 98.75 166 GLU A N 1
ATOM 1283 C CA . GLU A 1 166 ? 9.469 3.158 -4.199 1 98.75 166 GLU A CA 1
ATOM 1284 C C . GLU A 1 166 ? 10.852 2.516 -4.168 1 98.75 166 GLU A C 1
ATOM 1286 O O . GLU A 1 166 ? 11.836 3.162 -3.793 1 98.75 166 GLU A O 1
ATOM 1291 N N . VAL A 1 167 ? 10.875 1.274 -4.449 1 98.69 167 VAL A N 1
ATOM 1292 C CA . VAL A 1 167 ? 12.102 0.486 -4.52 1 98.69 167 VAL A CA 1
ATOM 1293 C C . VAL A 1 167 ? 12.328 0.009 -5.953 1 98.69 167 VAL A C 1
ATOM 1295 O O . VAL A 1 167 ? 11.492 -0.698 -6.516 1 98.69 167 VAL A O 1
ATOM 1298 N N . THR A 1 168 ? 13.398 0.41 -6.559 1 97.25 168 THR A N 1
ATOM 1299 C CA . THR A 1 168 ? 13.797 -0.021 -7.891 1 97.25 168 THR A CA 1
ATOM 1300 C C . THR A 1 168 ? 15.234 -0.533 -7.883 1 97.25 168 THR A C 1
ATOM 1302 O O . THR A 1 168 ? 16.125 0.1 -7.301 1 97.25 168 THR A O 1
ATOM 1305 N N . ASP A 1 169 ? 15.438 -1.749 -8.484 1 93.56 169 ASP A N 1
ATOM 1306 C CA . ASP A 1 169 ? 16.766 -2.336 -8.578 1 93.56 169 ASP A CA 1
ATOM 1307 C C . ASP A 1 169 ? 17.438 -2.406 -7.203 1 93.56 169 ASP A C 1
ATOM 1309 O O . ASP A 1 169 ? 18.562 -1.932 -7.027 1 93.56 169 ASP A O 1
ATOM 1313 N N . ALA A 1 170 ? 16.656 -2.77 -6.203 1 96.06 170 ALA A N 1
ATOM 1314 C CA . ALA A 1 170 ? 17.125 -3.07 -4.852 1 96.06 170 ALA A CA 1
ATOM 1315 C C . ALA A 1 170 ? 17.562 -1.801 -4.129 1 96.06 170 ALA A C 1
ATOM 1317 O O . ALA A 1 170 ? 18.359 -1.858 -3.191 1 96.06 170 ALA A O 1
ATOM 1318 N N . HIS A 1 171 ? 17.078 -0.655 -4.559 1 98.38 171 HIS A N 1
ATOM 1319 C CA . HIS A 1 171 ? 17.391 0.625 -3.93 1 98.38 171 HIS A CA 1
ATOM 1320 C C . HIS A 1 171 ? 16.125 1.46 -3.74 1 98.38 171 HIS A C 1
ATOM 1322 O O . HIS A 1 171 ? 15.188 1.364 -4.535 1 98.38 171 HIS A O 1
ATOM 1328 N N . LEU A 1 172 ? 16.188 2.264 -2.691 1 98.75 172 LEU A N 1
ATOM 1329 C CA . LEU A 1 172 ? 15.117 3.252 -2.533 1 98.75 172 LEU A CA 1
ATOM 1330 C C . LEU A 1 172 ? 15.258 4.371 -3.557 1 98.75 172 LEU A C 1
ATOM 1332 O O . LEU A 1 172 ? 16.328 4.992 -3.664 1 98.75 172 LEU A O 1
ATOM 1336 N N . THR A 1 173 ? 14.203 4.621 -4.281 1 98.69 173 THR A N 1
ATOM 1337 C CA . THR A 1 173 ? 14.297 5.641 -5.32 1 98.69 173 THR A CA 1
ATOM 1338 C C . THR A 1 173 ? 13.336 6.793 -5.035 1 98.69 173 THR A C 1
ATOM 1340 O O . THR A 1 173 ? 13.453 7.863 -5.637 1 98.69 173 THR A O 1
ATOM 1343 N N . ARG A 1 174 ? 12.414 6.609 -4.148 1 98.75 174 ARG A N 1
ATOM 1344 C CA . ARG A 1 174 ? 11.477 7.672 -3.789 1 98.75 174 ARG A CA 1
ATOM 1345 C C . ARG A 1 174 ? 10.898 7.445 -2.396 1 98.75 174 ARG A C 1
ATOM 1347 O O . ARG A 1 174 ? 10.633 6.305 -2.008 1 98.75 174 ARG A O 1
ATOM 1354 N N . GLN A 1 175 ? 10.75 8.492 -1.624 1 98.88 175 GLN A N 1
ATOM 1355 C CA . GLN A 1 175 ? 10.07 8.5 -0.333 1 98.88 175 GLN A CA 1
ATOM 1356 C C . GLN A 1 175 ? 9.07 9.648 -0.244 1 98.88 175 GLN A C 1
ATOM 1358 O O . GLN A 1 175 ? 9.43 10.812 -0.466 1 98.88 175 GLN A O 1
ATOM 1363 N N . ASP A 1 176 ? 7.848 9.375 0.012 1 98.94 176 ASP A N 1
ATOM 1364 C CA . ASP A 1 176 ? 6.82 10.367 0.324 1 98.94 176 ASP A CA 1
ATOM 1365 C C . ASP A 1 176 ? 6.297 10.188 1.747 1 98.94 176 ASP A C 1
ATOM 1367 O O . ASP A 1 176 ? 5.906 9.078 2.135 1 98.94 176 ASP A O 1
ATOM 1371 N N . VAL A 1 177 ? 6.297 11.25 2.51 1 98.88 177 VAL A N 1
ATOM 1372 C CA . VAL A 1 177 ? 5.914 11.188 3.916 1 98.88 177 VAL A CA 1
ATOM 1373 C C . VAL A 1 177 ? 4.699 12.078 4.16 1 98.88 177 VAL A C 1
ATOM 1375 O O . VAL A 1 177 ? 4.652 13.219 3.699 1 98.88 177 VAL A O 1
ATOM 1378 N N . TRP A 1 178 ? 3.674 11.547 4.762 1 98.88 178 TRP A N 1
ATOM 1379 C CA . TRP A 1 178 ? 2.574 12.312 5.344 1 98.88 178 TRP A CA 1
ATOM 1380 C C . TRP A 1 178 ? 2.504 12.094 6.852 1 98.88 178 TRP A C 1
ATOM 1382 O O . TRP A 1 178 ? 2.836 11.016 7.348 1 98.88 178 TRP A O 1
ATOM 1392 N N . ASN A 1 179 ? 2.08 13.086 7.562 1 98.69 179 ASN A N 1
ATOM 1393 C CA . ASN A 1 179 ? 1.798 12.922 8.984 1 98.69 179 ASN A CA 1
ATOM 1394 C C . ASN A 1 179 ? 0.831 13.984 9.492 1 98.69 179 ASN A C 1
ATOM 1396 O O . ASN A 1 179 ? 0.546 14.953 8.789 1 98.69 179 ASN A O 1
ATOM 1400 N N . ASP A 1 180 ? 0.319 13.812 10.688 1 98.25 180 ASP A N 1
ATOM 1401 C CA . ASP A 1 180 ? -0.696 14.68 11.273 1 98.25 180 ASP A CA 1
ATOM 1402 C C . ASP A 1 180 ? -0.064 15.719 12.203 1 98.25 180 ASP A C 1
ATOM 1404 O O . ASP A 1 180 ? -0.73 16.25 13.094 1 98.25 180 ASP A O 1
ATOM 1408 N N . ILE A 1 181 ? 1.224 16.016 12.094 1 96.94 181 ILE A N 1
ATOM 1409 C CA . ILE A 1 181 ? 1.936 16.875 13.047 1 96.94 181 ILE A CA 1
ATOM 1410 C C . ILE A 1 181 ? 1.33 18.266 13.039 1 96.94 181 ILE A C 1
ATOM 1412 O O . ILE A 1 181 ? 1.035 18.828 14.094 1 96.94 181 ILE A O 1
ATOM 1416 N N . ALA A 1 182 ? 1.143 18.828 11.844 1 95.56 182 ALA A N 1
ATOM 1417 C CA . ALA A 1 182 ? 0.64 20.203 11.734 1 95.56 182 ALA A CA 1
ATOM 1418 C C . ALA A 1 182 ? -0.759 20.312 12.328 1 95.56 182 ALA A C 1
ATOM 1420 O O . ALA A 1 182 ? -1.099 21.344 12.93 1 95.56 182 ALA A O 1
ATOM 1421 N N . GLU A 1 183 ? -1.56 19.328 12.141 1 94.56 183 GLU A N 1
ATOM 1422 C CA . GLU A 1 183 ? -2.896 19.328 12.727 1 94.56 183 GLU A CA 1
ATOM 1423 C C . GLU A 1 183 ? -2.834 19.297 14.25 1 94.56 183 GLU A C 1
ATOM 1425 O O . GLU A 1 183 ? -3.592 20 14.922 1 94.56 183 GLU A O 1
ATOM 1430 N N . THR A 1 184 ? -1.992 18.469 14.758 1 91.5 184 THR A N 1
ATOM 1431 C CA . THR A 1 184 ? -1.811 18.344 16.203 1 91.5 184 THR A CA 1
ATOM 1432 C C . THR A 1 184 ? -1.357 19.672 16.797 1 91.5 184 THR A C 1
ATOM 1434 O O . THR A 1 184 ? -1.869 20.109 17.828 1 91.5 184 THR A O 1
ATOM 1437 N N . LYS A 1 185 ? -0.459 20.391 16.172 1 88.94 185 LYS A N 1
ATOM 1438 C CA . LYS A 1 185 ? 0.027 21.703 16.641 1 88.94 185 LYS A CA 1
ATOM 1439 C C . LYS A 1 185 ? -1.087 22.734 16.609 1 88.94 185 LYS A C 1
ATOM 1441 O O . LYS A 1 185 ? -1.211 23.547 17.547 1 88.94 185 LYS A O 1
ATOM 1446 N N . ALA A 1 186 ? -1.891 22.672 15.617 1 85.06 186 ALA A N 1
ATOM 1447 C CA . ALA A 1 186 ? -2.959 23.656 15.453 1 85.06 186 ALA A CA 1
ATOM 1448 C C . ALA A 1 186 ? -4.031 23.484 16.531 1 85.06 186 ALA A C 1
ATOM 1450 O O . ALA A 1 186 ? -4.68 24.453 16.922 1 85.06 186 ALA A O 1
ATOM 1451 N N . ASN A 1 187 ? -4.074 22.234 17 1 79.94 187 ASN A N 1
ATOM 1452 C CA . ASN A 1 187 ? -5.129 21.938 17.953 1 79.94 187 ASN A CA 1
ATOM 1453 C C . ASN A 1 187 ? -4.629 22.031 19.391 1 79.94 187 ASN A C 1
ATOM 1455 O O . ASN A 1 187 ? -5.41 21.906 20.328 1 79.94 187 ASN A O 1
ATOM 1459 N N . SER A 1 188 ? -3.303 22.156 19.578 1 72.44 188 SER A N 1
ATOM 1460 C CA . SER A 1 188 ? -2.727 22.25 20.922 1 72.44 188 SER A CA 1
ATOM 1461 C C . SER A 1 188 ? -2.658 23.688 21.391 1 72.44 188 SER A C 1
ATOM 1463 O O . SER A 1 188 ? -2.484 24.609 20.594 1 72.44 188 SER A O 1
ATOM 1465 N N . MET B 1 1 ? 11.742 -15.711 -16.438 1 78 1 MET B N 1
ATOM 1466 C CA . MET B 1 1 ? 11.328 -17.047 -16.859 1 78 1 MET B CA 1
ATOM 1467 C C . MET B 1 1 ? 10.312 -17.641 -15.891 1 78 1 MET B C 1
ATOM 1469 O O . MET B 1 1 ? 10.211 -18.859 -15.758 1 78 1 MET B O 1
ATOM 1473 N N . PRO B 1 2 ? 9.828 -17.125 -14.789 1 92.81 2 PRO B N 1
ATOM 1474 C CA . PRO B 1 2 ? 8.867 -17.875 -13.977 1 92.81 2 PRO B CA 1
ATOM 1475 C C . PRO B 1 2 ? 7.617 -18.266 -14.766 1 92.81 2 PRO B C 1
ATOM 1477 O O . PRO B 1 2 ? 7.141 -17.484 -15.602 1 92.81 2 PRO B O 1
ATOM 1480 N N . VAL B 1 3 ? 7.266 -19.562 -14.586 1 96.69 3 VAL B N 1
ATOM 1481 C CA . VAL B 1 3 ? 5.98 -20.016 -15.102 1 96.69 3 VAL B CA 1
ATOM 1482 C C . VAL B 1 3 ? 5.059 -20.375 -13.938 1 96.69 3 VAL B C 1
ATOM 1484 O O . VAL B 1 3 ? 5.43 -21.156 -13.062 1 96.69 3 VAL B O 1
ATOM 1487 N N . ILE B 1 4 ? 3.934 -19.828 -13.922 1 98.56 4 ILE B N 1
ATOM 1488 C CA . ILE B 1 4 ? 2.938 -20.078 -12.891 1 98.56 4 ILE B CA 1
ATOM 1489 C C . ILE B 1 4 ? 1.739 -20.812 -13.492 1 98.56 4 ILE B C 1
ATOM 1491 O O . ILE B 1 4 ? 1.137 -20.328 -14.461 1 98.56 4 ILE B O 1
ATOM 1495 N N . GLU B 1 5 ? 1.422 -21.906 -12.922 1 98.5 5 GLU B N 1
ATOM 1496 C CA . GLU B 1 5 ? 0.174 -22.609 -13.234 1 98.5 5 GLU B CA 1
ATOM 1497 C C . GLU B 1 5 ? -0.817 -22.5 -12.078 1 98.5 5 GLU B C 1
ATOM 1499 O O . GLU B 1 5 ? -0.526 -22.953 -10.969 1 98.5 5 GLU B O 1
ATOM 1504 N N . LEU B 1 6 ? -1.871 -21.922 -12.352 1 98.38 6 LEU B N 1
ATOM 1505 C CA . LEU B 1 6 ? -2.938 -21.797 -11.367 1 98.38 6 LEU B CA 1
ATOM 1506 C C . LEU B 1 6 ? -4.074 -22.766 -11.664 1 98.38 6 LEU B C 1
ATOM 1508 O O . LEU B 1 6 ? -4.594 -22.797 -12.781 1 98.38 6 LEU B O 1
ATOM 1512 N N . HIS B 1 7 ? -4.391 -23.609 -10.758 1 96.44 7 HIS B N 1
ATOM 1513 C CA . HIS B 1 7 ? -5.559 -24.484 -10.836 1 96.44 7 HIS B CA 1
ATOM 1514 C C . HIS B 1 7 ? -6.719 -23.938 -10.016 1 96.44 7 HIS B C 1
ATOM 1516 O O . HIS B 1 7 ? -6.594 -23.75 -8.805 1 96.44 7 HIS B O 1
ATOM 1522 N N . VAL B 1 8 ? -7.781 -23.641 -10.656 1 94.62 8 VAL B N 1
ATOM 1523 C CA . VAL B 1 8 ? -8.977 -23.125 -10.008 1 94.62 8 VAL B CA 1
ATOM 1524 C C . VAL B 1 8 ? -10.219 -23.766 -10.617 1 94.62 8 VAL B C 1
ATOM 1526 O O . VAL B 1 8 ? -10.172 -24.266 -11.75 1 94.62 8 VAL B O 1
ATOM 1529 N N . MET B 1 9 ? -11.266 -23.797 -9.898 1 91.38 9 MET B N 1
ATOM 1530 C CA . MET B 1 9 ? -12.516 -24.344 -10.422 1 91.38 9 MET B CA 1
ATOM 1531 C C . MET B 1 9 ? -13.109 -23.438 -11.484 1 91.38 9 MET B C 1
ATOM 1533 O O . MET B 1 9 ? -12.953 -22.219 -11.422 1 91.38 9 MET B O 1
ATOM 1537 N N . HIS B 1 10 ? -13.875 -24.078 -12.359 1 91.81 10 HIS B N 1
ATOM 1538 C CA . HIS B 1 10 ? -14.594 -23.328 -13.383 1 91.81 10 HIS B CA 1
ATOM 1539 C C . HIS B 1 10 ? -15.602 -22.375 -12.766 1 91.81 10 HIS B C 1
ATOM 1541 O O . HIS B 1 10 ? -16.266 -22.703 -11.781 1 91.81 10 HIS B O 1
ATOM 1547 N N . GLY B 1 11 ? -15.672 -21.094 -13.383 1 90.19 11 GLY B N 1
ATOM 1548 C CA . GLY B 1 11 ? -16.688 -20.188 -12.883 1 90.19 11 GLY B CA 1
ATOM 1549 C C . GLY B 1 11 ? -16.266 -18.734 -12.922 1 90.19 11 GLY B C 1
ATOM 1550 O O . GLY B 1 11 ? -17.109 -17.828 -12.852 1 90.19 11 GLY B O 1
ATOM 1551 N N . TYR B 1 12 ? -15.016 -18.484 -13.062 1 93.38 12 TYR B N 1
ATOM 1552 C CA . TYR B 1 12 ? -14.516 -17.109 -13.125 1 93.38 12 TYR B CA 1
ATOM 1553 C C . TYR B 1 12 ? -14.586 -16.562 -14.539 1 93.38 12 TYR B C 1
ATOM 1555 O O . TYR B 1 12 ? -14.281 -17.281 -15.5 1 93.38 12 TYR B O 1
ATOM 1563 N N . ASP B 1 13 ? -15 -15.367 -14.664 1 96.19 13 ASP B N 1
ATOM 1564 C CA . ASP B 1 13 ? -15.125 -14.766 -15.984 1 96.19 13 ASP B CA 1
ATOM 1565 C C . ASP B 1 13 ? -13.789 -14.188 -16.453 1 96.19 13 ASP B C 1
ATOM 1567 O O . ASP B 1 13 ? -12.773 -14.32 -15.773 1 96.19 13 ASP B O 1
ATOM 1571 N N . ASP B 1 14 ? -13.773 -13.602 -17.641 1 97.44 14 ASP B N 1
ATOM 1572 C CA . ASP B 1 14 ? -12.531 -13.172 -18.281 1 97.44 14 ASP B CA 1
ATOM 1573 C C . ASP B 1 14 ? -11.859 -12.062 -17.484 1 97.44 14 ASP B C 1
ATOM 1575 O O . ASP B 1 14 ? -10.633 -12.023 -17.359 1 97.44 14 ASP B O 1
ATOM 1579 N N . ILE B 1 15 ? -12.625 -11.156 -16.953 1 97.88 15 ILE B N 1
ATOM 1580 C CA . ILE B 1 15 ? -12.094 -10.039 -16.172 1 97.88 15 ILE B CA 1
ATOM 1581 C C . ILE B 1 15 ? -11.461 -10.562 -14.883 1 97.88 15 ILE B C 1
ATOM 1583 O O . ILE B 1 15 ? -10.383 -10.109 -14.484 1 97.88 15 ILE B O 1
ATOM 1587 N N . GLU B 1 16 ? -12.109 -11.469 -14.188 1 97.44 16 GLU B N 1
ATOM 1588 C CA . GLU B 1 16 ? -11.594 -12.078 -12.969 1 97.44 16 GLU B CA 1
ATOM 1589 C C . GLU B 1 16 ? -10.297 -12.836 -13.242 1 97.44 16 GLU B C 1
ATOM 1591 O O . GLU B 1 16 ? -9.352 -12.766 -12.453 1 97.44 16 GLU B O 1
ATOM 1596 N N . LYS B 1 17 ? -10.219 -13.523 -14.367 1 97.88 17 LYS B N 1
ATOM 1597 C CA . LYS B 1 17 ? -9.008 -14.25 -14.75 1 97.88 17 LYS B CA 1
ATOM 1598 C C . LYS B 1 17 ? -7.867 -13.281 -15.055 1 97.88 17 LYS B C 1
ATOM 1600 O O . LYS B 1 17 ? -6.711 -13.555 -14.727 1 97.88 17 LYS B O 1
ATOM 1605 N N . LEU B 1 18 ? -8.234 -12.227 -15.719 1 98.06 18 LEU B N 1
ATOM 1606 C CA . LEU B 1 18 ? -7.223 -11.203 -15.969 1 98.06 18 LEU B CA 1
ATOM 1607 C C . LEU B 1 18 ? -6.641 -10.68 -14.664 1 98.06 18 LEU B C 1
ATOM 1609 O O . LEU B 1 18 ? -5.426 -10.539 -14.531 1 98.06 18 LEU B O 1
ATOM 1613 N N . ARG B 1 19 ? -7.512 -10.445 -13.672 1 98.19 19 ARG B N 1
ATOM 1614 C CA . ARG B 1 19 ? -7.066 -9.977 -12.359 1 98.19 19 ARG B CA 1
ATOM 1615 C C . ARG B 1 19 ? -6.148 -10.992 -11.695 1 98.19 19 ARG B C 1
ATOM 1617 O O . ARG B 1 19 ? -5.156 -10.633 -11.07 1 98.19 19 ARG B O 1
ATOM 1624 N N . LEU B 1 20 ? -6.469 -12.258 -11.828 1 98.31 20 LEU B N 1
ATOM 1625 C CA . LEU B 1 20 ? -5.641 -13.328 -11.281 1 98.31 20 LEU B CA 1
ATOM 1626 C C . LEU B 1 20 ? -4.266 -13.336 -11.938 1 98.31 20 LEU B C 1
ATOM 1628 O O . LEU B 1 20 ? -3.244 -13.398 -11.25 1 98.31 20 LEU B O 1
ATOM 1632 N N . CYS B 1 21 ? -4.266 -13.227 -13.227 1 98.5 21 CYS B N 1
ATOM 1633 C CA . CYS B 1 21 ? -3.01 -13.266 -13.969 1 98.5 21 CYS B CA 1
ATOM 1634 C C . CYS B 1 21 ? -2.115 -12.094 -13.586 1 98.5 21 CYS B C 1
ATOM 1636 O O . CYS B 1 21 ? -0.915 -12.266 -13.375 1 98.5 21 CYS B O 1
ATOM 1638 N N . GLU B 1 22 ? -2.719 -10.953 -13.5 1 98.12 22 GLU B N 1
ATOM 1639 C CA . GLU B 1 22 ? -1.962 -9.758 -13.133 1 98.12 22 GLU B CA 1
ATOM 1640 C C . GLU B 1 22 ? -1.396 -9.875 -11.727 1 98.12 22 GLU B C 1
ATOM 1642 O O . GLU B 1 22 ? -0.215 -9.602 -11.5 1 98.12 22 GLU B O 1
ATOM 1647 N N . ALA B 1 23 ? -2.248 -10.289 -10.797 1 98.25 23 ALA B N 1
ATOM 1648 C CA . ALA B 1 23 ? -1.829 -10.406 -9.406 1 98.25 23 ALA B CA 1
ATOM 1649 C C . ALA B 1 23 ? -0.693 -11.414 -9.25 1 98.25 23 ALA B C 1
ATOM 1651 O O . ALA B 1 23 ? 0.273 -11.156 -8.523 1 98.25 23 ALA B O 1
ATOM 1652 N N . LEU B 1 24 ? -0.792 -12.516 -9.93 1 98.56 24 LEU B N 1
ATOM 1653 C CA . LEU B 1 24 ? 0.226 -13.555 -9.852 1 98.56 24 LEU B CA 1
ATOM 1654 C C . LEU B 1 24 ? 1.53 -13.094 -10.492 1 98.56 24 LEU B C 1
ATOM 1656 O O . LEU B 1 24 ? 2.615 -13.383 -9.977 1 98.56 24 LEU B O 1
ATOM 1660 N N . THR B 1 25 ? 1.425 -12.383 -11.578 1 98.44 25 THR B N 1
ATOM 1661 C CA . THR B 1 25 ? 2.605 -11.836 -12.234 1 98.44 25 THR B CA 1
ATOM 1662 C C . THR B 1 25 ? 3.363 -10.898 -11.289 1 98.44 25 THR B C 1
ATOM 1664 O O . THR B 1 25 ? 4.574 -11.039 -11.117 1 98.44 25 THR B O 1
ATOM 1667 N N . HIS B 1 26 ? 2.613 -10 -10.664 1 97.88 26 HIS B N 1
ATOM 1668 C CA . HIS B 1 26 ? 3.24 -9.055 -9.75 1 97.88 26 HIS B CA 1
ATOM 1669 C C . HIS B 1 26 ? 3.844 -9.766 -8.547 1 97.88 26 HIS B C 1
ATOM 1671 O O . HIS B 1 26 ? 4.918 -9.391 -8.07 1 97.88 26 HIS B O 1
ATOM 1677 N N . ALA B 1 27 ? 3.141 -10.781 -8.102 1 98 27 ALA B N 1
ATOM 1678 C CA . ALA B 1 27 ? 3.564 -11.508 -6.906 1 98 27 ALA B CA 1
ATOM 1679 C C . ALA B 1 27 ? 4.941 -12.133 -7.105 1 98 27 ALA B C 1
ATOM 1681 O O . ALA B 1 27 ? 5.797 -12.062 -6.223 1 98 27 ALA B O 1
ATOM 1682 N N . VAL B 1 28 ? 5.191 -12.719 -8.211 1 98 28 VAL B N 1
ATOM 1683 C CA . VAL B 1 28 ? 6.473 -13.383 -8.438 1 98 28 VAL B CA 1
ATOM 1684 C C . VAL B 1 28 ? 7.566 -12.336 -8.641 1 98 28 VAL B C 1
ATOM 1686 O O . VAL B 1 28 ? 8.703 -12.523 -8.203 1 98 28 VAL B O 1
ATOM 1689 N N . ARG B 1 29 ? 7.223 -11.172 -9.195 1 97.69 29 ARG B N 1
ATOM 1690 C CA . ARG B 1 29 ? 8.195 -10.156 -9.578 1 97.69 29 ARG B CA 1
ATOM 1691 C C . ARG B 1 29 ? 8.719 -9.406 -8.352 1 97.69 29 ARG B C 1
ATOM 1693 O O . ARG B 1 29 ? 9.734 -8.719 -8.43 1 97.69 29 ARG B O 1
ATOM 1700 N N . ILE B 1 30 ? 8.008 -9.539 -7.234 1 97 30 ILE B N 1
ATOM 1701 C CA . ILE B 1 30 ? 8.5 -8.859 -6.039 1 97 30 ILE B CA 1
ATOM 1702 C C . ILE B 1 30 ? 9.75 -9.562 -5.523 1 97 30 ILE B C 1
ATOM 1704 O O . ILE B 1 30 ? 10.547 -8.977 -4.785 1 97 30 ILE B O 1
ATOM 1708 N N . VAL B 1 31 ? 9.992 -10.828 -5.949 1 97 31 VAL B N 1
ATOM 1709 C CA . VAL B 1 31 ? 11.133 -11.625 -5.496 1 97 31 VAL B CA 1
ATOM 1710 C C . VAL B 1 31 ? 12.078 -11.883 -6.664 1 97 31 VAL B C 1
ATOM 1712 O O . VAL B 1 31 ? 13.297 -11.742 -6.523 1 97 31 VAL B O 1
ATOM 1715 N N . VAL B 1 32 ? 11.531 -12.266 -7.82 1 95.81 32 VAL B N 1
ATOM 1716 C CA . VAL B 1 32 ? 12.312 -12.602 -9 1 95.81 32 VAL B CA 1
ATOM 1717 C C . VAL B 1 32 ? 12.43 -11.375 -9.906 1 95.81 32 VAL B C 1
ATOM 1719 O O . VAL B 1 32 ? 11.422 -10.836 -10.367 1 95.81 32 VAL B O 1
ATOM 1722 N N . PRO B 1 33 ? 13.656 -10.961 -10.156 1 94 33 PRO B N 1
ATOM 1723 C CA . PRO B 1 33 ? 13.812 -9.797 -11.023 1 94 33 PRO B CA 1
ATOM 1724 C C . PRO B 1 33 ? 13.516 -10.109 -12.492 1 94 33 PRO B C 1
ATOM 1726 O O . PRO B 1 33 ? 14.406 -10.023 -13.336 1 94 33 PRO B O 1
ATOM 1729 N N . ALA B 1 34 ? 12.281 -10.398 -12.781 1 92.94 34 ALA B N 1
ATOM 1730 C CA . ALA B 1 34 ? 11.797 -10.688 -14.133 1 92.94 34 ALA B CA 1
ATOM 1731 C C . ALA B 1 34 ? 10.852 -9.586 -14.617 1 92.94 34 ALA B C 1
ATOM 1733 O O . ALA B 1 34 ? 9.906 -9.219 -13.914 1 92.94 34 ALA B O 1
ATOM 1734 N N . PRO B 1 35 ? 11.203 -9.039 -15.812 1 93.19 35 PRO B N 1
ATOM 1735 C CA . PRO B 1 35 ? 10.172 -8.164 -16.391 1 93.19 35 PRO B CA 1
ATOM 1736 C C . PRO B 1 35 ? 8.859 -8.891 -16.641 1 93.19 35 PRO B C 1
ATOM 1738 O O . PRO B 1 35 ? 8.844 -10.117 -16.781 1 93.19 35 PRO B O 1
ATOM 1741 N N . PRO B 1 36 ? 7.789 -8.125 -16.703 1 94.88 36 PRO B N 1
ATOM 1742 C CA . PRO B 1 36 ? 6.48 -8.766 -16.828 1 94.88 36 PRO B CA 1
ATOM 1743 C C . PRO B 1 36 ? 6.402 -9.703 -18.031 1 94.88 36 PRO B C 1
ATOM 1745 O O . PRO B 1 36 ? 5.75 -10.75 -17.969 1 94.88 36 PRO B O 1
ATOM 1748 N N . GLU B 1 37 ? 7.074 -9.398 -19.109 1 93.44 37 GLU B N 1
ATOM 1749 C CA . GLU B 1 37 ? 6.988 -10.18 -20.344 1 93.44 37 GLU B CA 1
ATOM 1750 C C . GLU B 1 37 ? 7.688 -11.531 -20.188 1 93.44 37 GLU B C 1
ATOM 1752 O O . GLU B 1 37 ? 7.516 -12.422 -21.016 1 93.44 37 GLU B O 1
ATOM 1757 N N . ALA B 1 38 ? 8.477 -11.641 -19.156 1 92.62 38 ALA B N 1
ATOM 1758 C CA . ALA B 1 38 ? 9.211 -12.875 -18.922 1 92.62 38 ALA B CA 1
ATOM 1759 C C . ALA B 1 38 ? 8.43 -13.812 -18 1 92.62 38 ALA B C 1
ATOM 1761 O O . ALA B 1 38 ? 8.875 -14.922 -17.703 1 92.62 38 ALA B O 1
ATOM 1762 N N . VAL B 1 39 ? 7.285 -13.383 -17.516 1 96.25 39 VAL B N 1
ATOM 1763 C CA . VAL B 1 39 ? 6.457 -14.18 -16.609 1 96.25 39 VAL B CA 1
ATOM 1764 C C . VAL B 1 39 ? 5.289 -14.781 -17.391 1 96.25 39 VAL B C 1
ATOM 1766 O O . VAL B 1 39 ? 4.574 -14.078 -18.094 1 96.25 39 VAL B O 1
ATOM 1769 N N . THR B 1 40 ? 5.113 -16.078 -17.297 1 97.5 40 THR B N 1
ATOM 1770 C CA . THR B 1 40 ? 3.975 -16.766 -17.906 1 97.5 40 THR B CA 1
ATOM 1771 C C . THR B 1 40 ? 3.002 -17.25 -16.828 1 97.5 40 THR B C 1
ATOM 1773 O O . THR B 1 40 ? 3.414 -17.844 -15.836 1 97.5 40 THR B O 1
ATOM 1776 N N . VAL B 1 41 ? 1.784 -16.953 -16.969 1 98.62 41 VAL B N 1
ATOM 1777 C CA . VAL B 1 41 ? 0.736 -17.469 -16.094 1 98.62 41 VAL B CA 1
ATOM 1778 C C . VAL B 1 41 ? -0.272 -18.266 -16.906 1 98.62 41 VAL B C 1
ATOM 1780 O O . VAL B 1 41 ? -0.765 -17.797 -17.938 1 98.62 41 VAL B O 1
ATOM 1783 N N . MET B 1 42 ? -0.542 -19.453 -16.516 1 98.38 42 MET B N 1
ATOM 1784 C CA . MET B 1 42 ? -1.553 -20.312 -17.125 1 98.38 42 MET B CA 1
ATOM 1785 C C . MET B 1 42 ? -2.629 -20.688 -16.125 1 98.38 42 MET B C 1
ATOM 1787 O O . MET B 1 42 ? -2.316 -21.125 -15.008 1 98.38 42 MET B O 1
ATOM 1791 N N . ILE B 1 43 ? -3.816 -20.562 -16.469 1 98 43 ILE B N 1
ATOM 1792 C CA . ILE B 1 43 ? -4.93 -20.953 -15.609 1 98 43 ILE B CA 1
ATOM 1793 C C . ILE B 1 43 ? -5.559 -22.234 -16.125 1 98 43 ILE B C 1
ATOM 1795 O O . ILE B 1 43 ? -5.988 -22.312 -17.281 1 98 43 ILE B O 1
ATOM 1799 N N . HIS B 1 44 ? -5.551 -23.156 -15.281 1 96.75 44 HIS B N 1
ATOM 1800 C CA . HIS B 1 44 ? -6.242 -24.422 -15.523 1 96.75 44 HIS B CA 1
ATOM 1801 C C . HIS B 1 44 ? -7.559 -24.484 -14.75 1 96.75 44 HIS B C 1
ATOM 1803 O O . HIS B 1 44 ? -7.559 -24.547 -13.516 1 96.75 44 HIS B O 1
ATOM 1809 N N . GLU B 1 45 ? -8.602 -24.562 -15.508 1 94.88 45 GLU B N 1
ATOM 1810 C CA . GLU B 1 45 ? -9.914 -24.625 -14.883 1 94.88 45 GLU B CA 1
ATOM 1811 C C . GLU B 1 45 ? -10.391 -26.062 -14.719 1 94.88 45 GLU B C 1
ATOM 1813 O O . GLU B 1 45 ? -10.336 -26.859 -15.672 1 94.88 45 GLU B O 1
ATOM 1818 N N . LEU B 1 46 ? -10.805 -26.312 -13.555 1 92.69 46 LEU B N 1
ATOM 1819 C CA . LEU B 1 46 ? -11.273 -27.672 -13.242 1 92.69 46 LEU B CA 1
ATOM 1820 C C . LEU B 1 46 ? -12.797 -27.734 -13.266 1 92.69 46 LEU B C 1
ATOM 1822 O O . LEU B 1 46 ? -13.469 -26.875 -12.703 1 92.69 46 LEU B O 1
ATOM 1826 N N . GLU B 1 47 ? -13.289 -28.75 -13.883 1 90 47 GLU B N 1
ATOM 1827 C CA . GLU B 1 47 ? -14.727 -29.016 -13.82 1 90 47 GLU B CA 1
ATOM 1828 C C . GLU B 1 47 ? -15.156 -29.453 -12.43 1 90 47 GLU B C 1
ATOM 1830 O O . GLU B 1 47 ? -14.438 -30.203 -11.766 1 90 47 GLU B O 1
ATOM 1835 N N . PRO B 1 48 ? -16.312 -29.016 -12.078 1 84.25 48 PRO B N 1
ATOM 1836 C CA . PRO B 1 48 ? -16.797 -29.391 -10.742 1 84.25 48 PRO B CA 1
ATOM 1837 C C . PRO B 1 48 ? -16.797 -30.891 -10.508 1 84.25 48 PRO B C 1
ATOM 1839 O O . PRO B 1 48 ? -16.5 -31.359 -9.406 1 84.25 48 PRO B O 1
ATOM 1842 N N . ALA B 1 49 ? -17.141 -31.641 -11.539 1 87.81 49 ALA B N 1
ATOM 1843 C CA . ALA B 1 49 ? -17.219 -33.094 -11.406 1 87.81 49 ALA B CA 1
ATOM 1844 C C . ALA B 1 49 ? -15.836 -33.688 -11.148 1 87.81 49 ALA B C 1
ATOM 1846 O O . ALA B 1 49 ? -15.719 -34.812 -10.625 1 87.81 49 ALA B O 1
ATOM 1847 N N . GLY B 1 50 ? -14.906 -32.906 -11.508 1 88 50 GLY B N 1
ATOM 1848 C CA . GLY B 1 50 ? -13.539 -33.406 -11.391 1 88 50 GLY B CA 1
ATOM 1849 C C . GLY B 1 50 ? -12.844 -32.938 -10.125 1 88 50 GLY B C 1
ATOM 1850 O O . GLY B 1 50 ? -11.633 -33.094 -9.977 1 88 50 GLY B O 1
ATOM 1851 N N . TYR B 1 51 ? -13.602 -32.281 -9.289 1 87.38 51 TYR B N 1
ATOM 1852 C CA . TYR B 1 51 ? -12.984 -31.719 -8.086 1 87.38 51 TYR B CA 1
ATOM 1853 C C . TYR B 1 51 ? -13.789 -32.094 -6.848 1 87.38 51 TYR B C 1
ATOM 1855 O O . TYR B 1 51 ? -15 -31.875 -6.793 1 87.38 51 TYR B O 1
ATOM 1863 N N . MET B 1 52 ? -13.055 -32.844 -5.961 1 89.94 52 MET B N 1
ATOM 1864 C CA . MET B 1 52 ? -13.617 -33.188 -4.652 1 89.94 52 MET B CA 1
ATOM 1865 C C . MET B 1 52 ? -12.625 -32.844 -3.539 1 89.94 52 MET B C 1
ATOM 1867 O O . MET B 1 52 ? -11.414 -33 -3.707 1 89.94 52 MET B O 1
ATOM 1871 N N . ARG B 1 53 ? -13.156 -32.344 -2.539 1 84.69 53 ARG B N 1
ATOM 1872 C CA . ARG B 1 53 ? -12.391 -32.156 -1.314 1 84.69 53 ARG B CA 1
ATOM 1873 C C . ARG B 1 53 ? -13.125 -32.719 -0.107 1 84.69 53 ARG B C 1
ATOM 1875 O O . ARG B 1 53 ? -14.305 -32.438 0.1 1 84.69 53 ARG B O 1
ATOM 1882 N N . GLY B 1 54 ? -12.477 -33.594 0.622 1 87.44 54 GLY B N 1
ATOM 1883 C CA . GLY B 1 54 ? -13.141 -34.281 1.721 1 87.44 54 GLY B CA 1
ATOM 1884 C C . GLY B 1 54 ? -14.188 -35.281 1.26 1 87.44 54 GLY B C 1
ATOM 1885 O O . GLY B 1 54 ? -15.211 -35.469 1.927 1 87.44 54 GLY B O 1
ATOM 1886 N N . GLY B 1 55 ? -14.07 -35.656 0.067 1 90.88 55 GLY B N 1
ATOM 1887 C CA . GLY B 1 55 ? -14.961 -36.656 -0.476 1 90.88 55 GLY B CA 1
ATOM 1888 C C . GLY B 1 55 ? -16.25 -36.062 -1.047 1 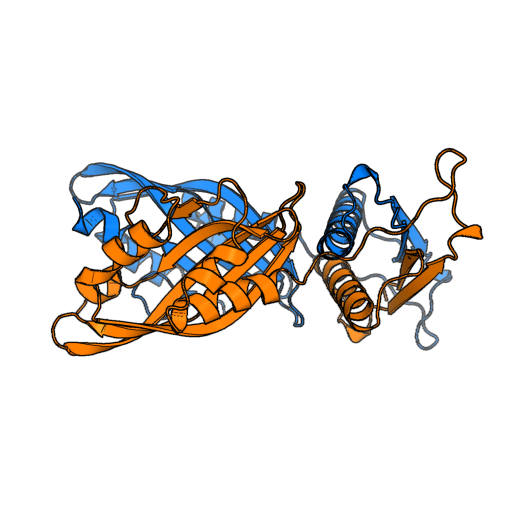90.88 55 GLY B C 1
ATOM 1889 O O . GLY B 1 55 ? -17.172 -36.812 -1.382 1 90.88 55 GLY B O 1
ATOM 1890 N N . GLN B 1 56 ? -16.25 -34.812 -1.019 1 91.75 56 GLN B N 1
ATOM 1891 C CA . GLN B 1 56 ? -17.453 -34.125 -1.52 1 91.75 56 GLN B CA 1
ATOM 1892 C C . GLN B 1 56 ? -17.109 -33.156 -2.645 1 91.75 56 GLN B C 1
ATOM 1894 O O . GLN B 1 56 ? -16.062 -32.5 -2.611 1 91.75 56 GLN B O 1
ATOM 1899 N N . HIS B 1 57 ? -18.078 -33.094 -3.58 1 89.5 57 HIS B N 1
ATOM 1900 C CA . HIS B 1 57 ? -17.938 -32.094 -4.621 1 89.5 57 HIS B CA 1
ATOM 1901 C C . HIS B 1 57 ? -18.078 -30.688 -4.043 1 89.5 57 HIS B C 1
ATOM 1903 O O . HIS B 1 57 ? -18.797 -30.484 -3.062 1 89.5 57 HIS B O 1
ATOM 1909 N N . ARG B 1 58 ? -17.281 -29.797 -4.641 1 83.56 58 ARG B N 1
ATOM 1910 C CA . ARG B 1 58 ? -17.312 -28.406 -4.164 1 83.56 58 ARG B CA 1
ATOM 1911 C C . ARG B 1 58 ? -17.781 -27.469 -5.266 1 83.56 58 ARG B C 1
ATOM 1913 O O . ARG B 1 58 ? -17.672 -27.781 -6.453 1 83.56 58 ARG B O 1
ATOM 1920 N N . THR B 1 59 ? -18.406 -26.453 -4.879 1 84.31 59 THR B N 1
ATOM 1921 C CA . THR B 1 59 ? -18.766 -25.375 -5.777 1 84.31 59 THR B CA 1
ATOM 1922 C C . THR B 1 59 ? -17.859 -24.156 -5.559 1 84.31 59 THR B C 1
ATOM 1924 O O . THR B 1 59 ? -17.547 -23.812 -4.418 1 84.31 59 THR B O 1
ATOM 1927 N N . PRO B 1 60 ? -17.406 -23.578 -6.695 1 82.38 60 PRO B N 1
ATOM 1928 C CA . PRO B 1 60 ? -16.531 -22.422 -6.523 1 82.38 60 PRO B CA 1
ATOM 1929 C C . PRO B 1 60 ? -17.25 -21.25 -5.848 1 82.38 60 PRO B C 1
ATOM 1931 O O . PRO B 1 60 ? -18.453 -21.031 -6.082 1 82.38 60 PRO B O 1
ATOM 1934 N N . ALA B 1 61 ? -16.531 -20.625 -4.977 1 87.69 61 ALA B N 1
ATOM 1935 C CA . ALA B 1 61 ? -17.062 -19.375 -4.434 1 87.69 61 ALA B CA 1
ATOM 1936 C C . ALA B 1 61 ? -16.969 -18.25 -5.461 1 87.69 61 ALA B C 1
ATOM 1938 O O . ALA B 1 61 ? -16.109 -18.281 -6.344 1 87.69 61 ALA B O 1
ATOM 1939 N N . ALA B 1 62 ? -17.906 -17.297 -5.426 1 93.38 62 ALA B N 1
ATOM 1940 C CA . ALA B 1 62 ? -17.828 -16.141 -6.301 1 93.38 62 ALA B CA 1
ATOM 1941 C C . ALA B 1 62 ? -16.562 -15.336 -6.043 1 93.38 62 ALA B C 1
ATOM 1943 O O . ALA B 1 62 ? -16.094 -15.242 -4.902 1 93.38 62 ALA B O 1
ATOM 1944 N N . ALA B 1 63 ? -16.016 -14.758 -7.109 1 96 63 ALA B N 1
ATOM 1945 C CA . ALA B 1 63 ? -14.844 -13.906 -6.973 1 96 63 ALA B CA 1
ATOM 1946 C C . ALA B 1 63 ? -15.141 -12.695 -6.098 1 96 63 ALA B C 1
ATOM 1948 O O . ALA B 1 63 ? -16.25 -12.164 -6.117 1 96 63 ALA B O 1
ATOM 1949 N N . LEU B 1 64 ? -14.156 -12.289 -5.359 1 96.69 64 LEU B N 1
ATOM 1950 C CA . LEU B 1 64 ? -14.242 -11.008 -4.668 1 96.69 64 LEU B CA 1
ATOM 1951 C C . LEU B 1 64 ? -14.234 -9.852 -5.664 1 96.69 64 LEU B C 1
ATOM 1953 O O . LEU B 1 64 ? -13.523 -9.898 -6.672 1 96.69 64 LEU B O 1
ATOM 1957 N N . PRO B 1 65 ? -15.047 -8.828 -5.367 1 97.12 65 PRO B N 1
ATOM 1958 C CA . PRO B 1 65 ? -14.93 -7.656 -6.23 1 97.12 65 PRO B CA 1
ATOM 1959 C C . PRO B 1 65 ? -13.539 -7.012 -6.164 1 97.12 65 PRO B C 1
ATOM 1961 O O . PRO B 1 65 ? -12.812 -7.215 -5.191 1 97.12 65 PRO B O 1
ATOM 1964 N N . CYS B 1 66 ? -13.133 -6.309 -7.266 1 97.94 66 CYS B N 1
ATOM 1965 C CA . CYS B 1 66 ? -11.875 -5.566 -7.254 1 97.94 66 CYS B CA 1
ATOM 1966 C C . CYS B 1 66 ? -11.852 -4.547 -6.125 1 97.94 66 CYS B C 1
ATOM 1968 O O . CYS B 1 66 ? -12.672 -3.627 -6.098 1 97.94 66 CYS B O 1
ATOM 1970 N N . PRO B 1 67 ? -10.953 -4.711 -5.215 1 98.38 67 PRO B N 1
ATOM 1971 C CA . PRO B 1 67 ? -10.961 -3.771 -4.09 1 98.38 67 PRO B CA 1
ATOM 1972 C C . PRO B 1 67 ? -10.703 -2.33 -4.523 1 98.38 67 PRO B C 1
ATOM 1974 O O . PRO B 1 67 ? -11.242 -1.396 -3.926 1 98.38 67 PRO B O 1
ATOM 1977 N N . ILE B 1 68 ? -9.883 -2.113 -5.531 1 98.62 68 ILE B N 1
ATOM 1978 C CA . ILE B 1 68 ? -9.625 -0.765 -6.027 1 98.62 68 ILE B CA 1
ATOM 1979 C C . ILE B 1 68 ? -10.914 -0.159 -6.574 1 98.62 68 ILE B C 1
ATOM 1981 O O . ILE B 1 68 ? -11.234 0.996 -6.285 1 98.62 68 ILE B O 1
ATOM 1985 N N . LYS B 1 69 ? -11.648 -0.912 -7.344 1 98.38 69 LYS B N 1
ATOM 1986 C CA . LYS B 1 69 ? -12.906 -0.412 -7.895 1 98.38 69 LYS B CA 1
ATOM 1987 C C . LYS B 1 69 ? -13.898 -0.088 -6.781 1 98.38 69 LYS B C 1
ATOM 1989 O O . LYS B 1 69 ? -14.68 0.857 -6.898 1 98.38 69 LYS B O 1
ATOM 1994 N N . LEU B 1 70 ? -13.914 -0.912 -5.754 1 98.56 70 LEU B N 1
ATOM 1995 C CA . LEU B 1 70 ? -14.773 -0.643 -4.613 1 98.56 70 LEU B CA 1
ATOM 1996 C C . LEU B 1 70 ? -14.43 0.701 -3.977 1 98.56 70 LEU B C 1
ATOM 1998 O O . LEU B 1 70 ? -15.328 1.499 -3.684 1 98.56 70 LEU B O 1
ATOM 2002 N N . VAL B 1 71 ? -13.172 0.983 -3.77 1 98.88 71 VAL B N 1
ATOM 2003 C CA . VAL B 1 71 ? -12.719 2.246 -3.201 1 98.88 71 VAL B CA 1
ATOM 2004 C C . VAL B 1 71 ? -13.086 3.396 -4.137 1 98.88 71 VAL B C 1
ATOM 2006 O O . VAL B 1 71 ? -13.57 4.438 -3.688 1 98.88 71 VAL B O 1
ATOM 2009 N N . GLN B 1 72 ? -12.844 3.178 -5.418 1 98.81 72 GLN B N 1
ATOM 2010 C CA . GLN B 1 72 ? -13.18 4.207 -6.395 1 98.81 72 GLN B CA 1
ATOM 2011 C C . GLN B 1 72 ? -14.68 4.516 -6.371 1 98.81 72 GLN B C 1
ATOM 2013 O O . GLN B 1 72 ? -15.078 5.676 -6.5 1 98.81 72 GLN B O 1
ATOM 2018 N N . THR B 1 73 ? -15.469 3.486 -6.215 1 98.56 73 THR B N 1
ATOM 2019 C CA . THR B 1 73 ? -16.906 3.666 -6.105 1 98.56 73 THR B CA 1
ATOM 2020 C C . THR B 1 73 ? -17.25 4.527 -4.895 1 98.56 73 THR B C 1
ATOM 2022 O O . THR B 1 73 ? -18.047 5.469 -5.004 1 98.56 73 THR B O 1
ATOM 2025 N N . TYR B 1 74 ? -16.703 4.215 -3.752 1 98.81 74 TYR B N 1
ATOM 2026 C CA . TYR B 1 74 ? -16.922 4.969 -2.521 1 98.81 74 TYR B CA 1
ATOM 2027 C C . TYR B 1 74 ? -16.5 6.422 -2.693 1 98.81 74 TYR B C 1
ATOM 2029 O O . TYR B 1 74 ? -17.266 7.336 -2.379 1 98.81 74 TYR B O 1
ATOM 2037 N N . LEU B 1 75 ? -15.297 6.652 -3.254 1 98.75 75 LEU B N 1
ATOM 2038 C CA . LEU B 1 75 ? -14.734 7.996 -3.398 1 98.75 75 LEU B CA 1
ATOM 2039 C C . LEU B 1 75 ? -15.562 8.828 -4.375 1 98.75 75 LEU B C 1
ATOM 2041 O O . LEU B 1 75 ? -15.781 10.016 -4.152 1 98.75 75 LEU B O 1
ATOM 2045 N N . SER B 1 76 ? -15.992 8.188 -5.453 1 98.31 76 SER B N 1
ATOM 2046 C CA . SER B 1 76 ? -16.844 8.867 -6.426 1 98.31 76 SER B CA 1
ATOM 2047 C C . SER B 1 76 ? -18.172 9.281 -5.805 1 98.31 76 SER B C 1
ATOM 2049 O O . SER B 1 76 ? -18.656 10.391 -6.035 1 98.31 76 SER B O 1
ATOM 2051 N N . ALA B 1 77 ? -18.766 8.375 -5.051 1 98.44 77 ALA B N 1
ATOM 2052 C CA . ALA B 1 77 ? -20.016 8.68 -4.359 1 98.44 77 ALA B CA 1
ATOM 2053 C C . ALA B 1 77 ? -19.844 9.852 -3.398 1 98.44 77 ALA B C 1
ATOM 2055 O O . ALA B 1 77 ? -20.672 10.758 -3.35 1 98.44 77 ALA B O 1
ATOM 2056 N N . MET B 1 78 ? -18.766 9.914 -2.641 1 97.44 78 MET B N 1
ATOM 2057 C CA . MET B 1 78 ? -18.484 10.984 -1.69 1 97.44 78 MET B CA 1
ATOM 2058 C C . MET B 1 78 ? -18.281 12.312 -2.414 1 97.44 78 MET B C 1
ATOM 2060 O O . MET B 1 78 ? -18.734 13.359 -1.939 1 97.44 78 MET B O 1
ATOM 2064 N N . GLU B 1 79 ? -17.609 12.258 -3.525 1 95.5 79 GLU B N 1
ATOM 2065 C CA . GLU B 1 79 ? -17.328 13.461 -4.301 1 95.5 79 GLU B CA 1
ATOM 2066 C C . GLU B 1 79 ? -18.609 14.156 -4.75 1 95.5 79 GLU B C 1
ATOM 2068 O O . GLU B 1 79 ? -18.688 15.383 -4.734 1 95.5 79 GLU B O 1
ATOM 2073 N N . VAL B 1 80 ? -19.594 13.391 -5.133 1 95.88 80 VAL B N 1
ATOM 2074 C CA . VAL B 1 80 ? -20.844 13.977 -5.633 1 95.88 80 VAL B CA 1
ATOM 2075 C C . VAL B 1 80 ? -21.875 14.039 -4.508 1 95.88 80 VAL B C 1
ATOM 2077 O O . VAL B 1 80 ? -23.047 14.273 -4.758 1 95.88 80 VAL B O 1
ATOM 2080 N N . ARG B 1 81 ? -21.516 13.664 -3.303 1 95.19 81 ARG B N 1
ATOM 2081 C CA . ARG B 1 81 ? -22.328 13.742 -2.088 1 95.19 81 ARG B CA 1
ATOM 2082 C C . ARG B 1 81 ? -23.516 12.797 -2.154 1 95.19 81 ARG B C 1
ATOM 2084 O O . ARG B 1 81 ? -24.594 13.117 -1.661 1 95.19 81 ARG B O 1
ATOM 2091 N N . ASP B 1 82 ? -23.328 11.742 -2.867 1 97.5 82 ASP B N 1
ATOM 2092 C CA . ASP B 1 82 ? -24.281 10.633 -2.811 1 97.5 82 ASP B CA 1
ATOM 2093 C C . ASP B 1 82 ? -24.016 9.75 -1.596 1 97.5 82 ASP B C 1
ATOM 2095 O O . ASP B 1 82 ? -23.453 8.664 -1.723 1 97.5 82 ASP B O 1
ATOM 2099 N N . ILE B 1 83 ? -24.531 10.133 -0.49 1 97.44 83 ILE B N 1
ATOM 2100 C CA . ILE B 1 83 ? -24.203 9.539 0.802 1 97.44 83 ILE B CA 1
ATOM 2101 C C . ILE B 1 83 ? -24.766 8.125 0.881 1 97.44 83 ILE B C 1
ATOM 2103 O O . ILE B 1 83 ? -24.156 7.234 1.473 1 97.44 83 ILE B O 1
ATOM 2107 N N . ASP B 1 84 ? -25.906 7.914 0.333 1 97.88 84 ASP B N 1
ATOM 2108 C CA . ASP B 1 84 ? -26.516 6.586 0.341 1 97.88 84 ASP B CA 1
ATOM 2109 C C . ASP B 1 84 ? -25.656 5.586 -0.435 1 97.88 84 ASP B C 1
ATOM 2111 O O . ASP B 1 84 ? -25.422 4.469 0.031 1 97.88 84 ASP B O 1
ATOM 2115 N N . ALA B 1 85 ? -25.234 6.02 -1.607 1 98.19 85 ALA B N 1
ATOM 2116 C CA . ALA B 1 85 ? -24.344 5.164 -2.402 1 98.19 85 ALA B CA 1
ATOM 2117 C C . ALA B 1 85 ? -23.047 4.867 -1.656 1 98.19 85 ALA B C 1
ATOM 2119 O O . ALA B 1 85 ? -22.562 3.734 -1.671 1 98.19 85 ALA B O 1
ATOM 2120 N N . ALA B 1 86 ? -22.469 5.84 -1.014 1 98.62 86 ALA B N 1
ATOM 2121 C CA . ALA B 1 86 ? -21.266 5.645 -0.225 1 98.62 86 ALA B CA 1
ATOM 2122 C C . ALA B 1 86 ? -21.5 4.66 0.916 1 98.62 86 ALA B C 1
ATOM 2124 O O . ALA B 1 86 ? -20.703 3.74 1.125 1 98.62 86 ALA B O 1
ATOM 2125 N N . ARG B 1 87 ? -22.547 4.828 1.584 1 98.12 87 ARG B N 1
ATOM 2126 C CA . ARG B 1 87 ? -22.891 3.994 2.732 1 98.12 87 ARG B CA 1
ATOM 2127 C C . ARG B 1 87 ? -23.094 2.541 2.316 1 98.12 87 ARG B C 1
ATOM 2129 O O . ARG B 1 87 ? -22.781 1.623 3.078 1 98.12 87 ARG B O 1
ATOM 2136 N N . SER B 1 88 ? -23.562 2.33 1.161 1 97.81 88 SER B N 1
ATOM 2137 C CA . SER B 1 88 ? -23.922 1.002 0.681 1 97.81 88 SER B CA 1
ATOM 2138 C C . SER B 1 88 ? -22.703 0.104 0.533 1 97.81 88 SER B C 1
ATOM 2140 O O . SER B 1 88 ? -22.828 -1.12 0.47 1 97.81 88 SER B O 1
ATOM 2142 N N . VAL B 1 89 ? -21.5 0.66 0.483 1 98.38 89 VAL B N 1
ATOM 2143 C CA . VAL B 1 89 ? -20.297 -0.155 0.287 1 98.38 89 VAL B CA 1
ATOM 2144 C C . VAL B 1 89 ? -19.531 -0.275 1.603 1 98.38 89 VAL B C 1
ATOM 2146 O O . VAL B 1 89 ? -18.469 -0.905 1.657 1 98.38 89 VAL B O 1
ATOM 2149 N N . LEU B 1 90 ? -20.078 0.301 2.66 1 98.62 90 LEU B N 1
ATOM 2150 C CA . LEU B 1 90 ? -19.438 0.201 3.969 1 98.62 90 LEU B CA 1
ATOM 2151 C C . LEU B 1 90 ? -19.859 -1.08 4.68 1 98.62 90 LEU B C 1
ATOM 2153 O O . LEU B 1 90 ? -21.016 -1.5 4.582 1 98.62 90 LEU B O 1
ATOM 2157 N N . GLY B 1 91 ? -18.906 -1.717 5.309 1 98.06 91 GLY B N 1
ATOM 2158 C CA . GLY B 1 91 ? -19.188 -2.912 6.086 1 98.06 91 GLY B CA 1
ATOM 2159 C C . GLY B 1 91 ? -19.516 -2.613 7.539 1 98.06 91 GLY B C 1
ATOM 2160 O O . GLY B 1 91 ? -19.391 -1.474 7.988 1 98.06 91 GLY B O 1
ATOM 2161 N N . ALA B 1 92 ? -19.875 -3.695 8.234 1 94.88 92 ALA B N 1
ATOM 2162 C CA . ALA B 1 92 ? -20.125 -3.594 9.672 1 94.88 92 ALA B CA 1
ATOM 2163 C C . ALA B 1 92 ? -18.875 -3.176 10.422 1 94.88 92 ALA B C 1
ATOM 2165 O O . ALA B 1 92 ? -17.781 -3.676 10.141 1 94.88 92 ALA B O 1
ATOM 2166 N N . GLY B 1 93 ? -19.031 -2.133 11.281 1 96.44 93 GLY B N 1
ATOM 2167 C CA . GLY B 1 93 ? -17.906 -1.718 12.102 1 96.44 93 GLY B CA 1
ATOM 2168 C C . GLY B 1 93 ? -16.984 -0.739 11.391 1 96.44 93 GLY B C 1
ATOM 2169 O O . GLY B 1 93 ? -15.883 -0.455 11.875 1 96.44 93 GLY B O 1
ATOM 2170 N N . PHE B 1 94 ? -17.438 -0.297 10.258 1 98.5 94 PHE B N 1
ATOM 2171 C CA . PHE B 1 94 ? -16.641 0.668 9.508 1 98.5 94 PHE B CA 1
ATOM 2172 C C . PHE B 1 94 ? -16.188 1.805 10.414 1 98.5 94 PHE B C 1
ATOM 2174 O O . PHE B 1 94 ? -16.953 2.312 11.227 1 98.5 94 PHE B O 1
ATOM 2181 N N . THR B 1 95 ? -14.875 2.213 10.297 1 98.81 95 THR B N 1
ATOM 2182 C CA . THR B 1 95 ? -14.297 3.377 10.961 1 98.81 95 THR B CA 1
ATOM 2183 C C . THR B 1 95 ? -13.461 4.199 9.977 1 98.81 95 THR B C 1
ATOM 2185 O O . THR B 1 95 ? -12.891 3.652 9.031 1 98.81 95 THR B O 1
ATOM 2188 N N . MET B 1 96 ? -13.484 5.422 10.195 1 98.81 96 MET B N 1
ATOM 2189 C CA . MET B 1 96 ? -12.625 6.301 9.406 1 98.81 96 MET B CA 1
ATOM 2190 C C . MET B 1 96 ? -11.898 7.293 10.305 1 98.81 96 MET B C 1
ATOM 2192 O O . MET B 1 96 ? -12.445 7.742 11.32 1 98.81 96 MET B O 1
ATOM 2196 N N . THR B 1 97 ? -10.703 7.609 10 1 98.88 97 THR B N 1
ATOM 2197 C CA . THR B 1 97 ? -9.898 8.57 10.742 1 98.88 97 THR B CA 1
ATOM 2198 C C . THR B 1 97 ? -9.297 9.609 9.805 1 98.88 97 THR B C 1
ATOM 2200 O O . THR B 1 97 ? -8.742 9.266 8.758 1 98.88 97 THR B O 1
ATOM 2203 N N . PHE B 1 98 ? -9.477 10.867 10.133 1 98.5 98 PHE B N 1
ATOM 2204 C CA . PHE B 1 98 ? -8.953 12.016 9.398 1 98.5 98 PHE B CA 1
ATOM 2205 C C . PHE B 1 98 ? -7.906 12.758 10.219 1 98.5 98 PHE B C 1
ATOM 2207 O O . PHE B 1 98 ? -7.734 12.477 11.406 1 98.5 98 PHE B O 1
ATOM 2214 N N . PRO B 1 99 ? -7.137 13.609 9.586 1 97.69 99 PRO B N 1
ATOM 2215 C CA . PRO B 1 99 ? -6.086 14.297 10.336 1 97.69 99 PRO B CA 1
ATOM 2216 C C . PRO B 1 99 ? -6.617 15.008 11.578 1 97.69 99 PRO B C 1
ATOM 2218 O O . PRO B 1 99 ? -7.492 15.867 11.477 1 97.69 99 PRO B O 1
ATOM 2221 N N . GLY B 1 100 ? -6.055 14.594 12.703 1 94.5 100 GLY B N 1
ATOM 2222 C CA . GLY B 1 100 ? -6.391 15.281 13.938 1 94.5 100 GLY B CA 1
ATOM 2223 C C . GLY B 1 100 ? -7.691 14.805 14.555 1 94.5 100 GLY B C 1
ATOM 2224 O O . GLY B 1 100 ? -8.188 15.398 15.516 1 94.5 100 GLY B O 1
ATOM 2225 N N . THR B 1 101 ? -8.289 13.789 14 1 97.12 101 THR B N 1
ATOM 2226 C CA . THR B 1 101 ? -9.57 13.336 14.539 1 97.12 101 THR B CA 1
ATOM 2227 C C . THR B 1 101 ? -9.398 12.023 15.297 1 97.12 101 THR B C 1
ATOM 2229 O O . THR B 1 101 ? -8.438 11.281 15.07 1 97.12 101 THR B O 1
ATOM 2232 N N . GLU B 1 102 ? -10.289 11.797 16.203 1 96.69 102 GLU B N 1
ATOM 2233 C CA . GLU B 1 102 ? -10.562 10.422 16.641 1 96.69 102 GLU B CA 1
ATOM 2234 C C . GLU B 1 102 ? -11.305 9.648 15.555 1 96.69 102 GLU B C 1
ATOM 2236 O O . GLU B 1 102 ? -11.836 10.242 14.609 1 96.69 102 GLU B O 1
ATOM 2241 N N . PRO B 1 103 ? -11.312 8.297 15.688 1 98.5 103 PRO B N 1
ATOM 2242 C CA . PRO B 1 103 ? -12.086 7.523 14.711 1 98.5 103 PRO B CA 1
ATOM 2243 C C . PRO B 1 103 ? -13.57 7.887 14.703 1 98.5 103 PRO B C 1
ATOM 2245 O O . PRO B 1 103 ? -14.156 8.125 15.766 1 98.5 103 PRO B O 1
ATOM 2248 N N . MET B 1 104 ? -14.086 7.98 13.539 1 98.69 104 MET B N 1
ATOM 2249 C CA . MET B 1 104 ? -15.516 8.195 13.305 1 98.69 104 MET B CA 1
ATOM 2250 C C . MET B 1 104 ? -16.172 6.949 12.719 1 98.69 104 MET B C 1
ATOM 2252 O O . MET B 1 104 ? -15.508 6.164 12.031 1 98.69 104 MET B O 1
ATOM 2256 N N . THR B 1 105 ? -17.469 6.797 12.891 1 98.12 105 THR B N 1
ATOM 2257 C CA . THR B 1 105 ? -18.156 5.59 12.422 1 98.12 105 THR B CA 1
ATOM 2258 C C . THR B 1 105 ? -19.312 5.941 11.492 1 98.12 105 THR B C 1
ATOM 2260 O O . THR B 1 105 ? -19.844 5.07 10.805 1 98.12 105 THR B O 1
ATOM 2263 N N . GLU B 1 106 ? -19.672 7.23 11.516 1 97.38 106 GLU B N 1
ATOM 2264 C CA . GLU B 1 106 ? -20.766 7.695 10.672 1 97.38 106 GLU B CA 1
ATOM 2265 C C . GLU B 1 106 ? -20.281 8.734 9.664 1 97.38 106 GLU B C 1
ATOM 2267 O O . GLU B 1 106 ? -19.5 9.633 10.016 1 97.38 106 GLU B O 1
ATOM 2272 N N . LEU B 1 107 ? -20.812 8.641 8.438 1 97.94 107 LEU B N 1
ATOM 2273 C CA . LEU B 1 107 ? -20.406 9.578 7.395 1 97.94 107 LEU B CA 1
ATOM 2274 C C . LEU B 1 107 ? -20.781 11.008 7.77 1 97.94 107 LEU B C 1
ATOM 2276 O O . LEU B 1 107 ? -20.078 11.953 7.426 1 97.94 107 LEU B O 1
ATOM 2280 N N . GLU B 1 108 ? -21.891 11.188 8.5 1 97.06 108 GLU B N 1
ATOM 2281 C CA . GLU B 1 108 ? -22.344 12.5 8.945 1 97.06 108 GLU B CA 1
ATOM 2282 C C . GLU B 1 108 ? -21.297 13.172 9.844 1 97.06 108 GLU B C 1
ATOM 2284 O O . GLU B 1 108 ? -21.156 14.391 9.812 1 97.06 108 GLU B O 1
ATOM 2289 N N . GLN B 1 109 ? -20.594 12.422 10.672 1 98 109 GLN B N 1
ATOM 2290 C CA . GLN B 1 109 ? -19.531 12.961 11.508 1 98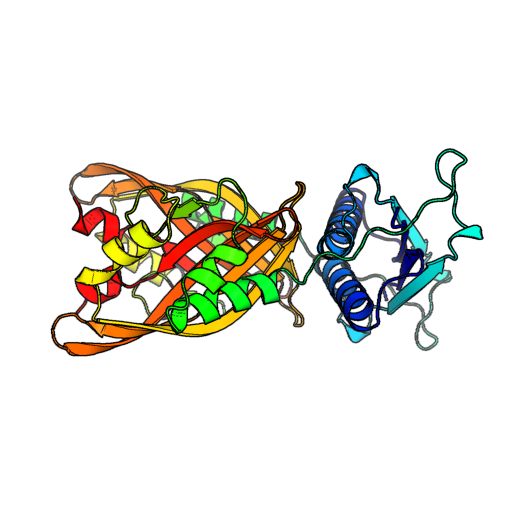 109 GLN B CA 1
ATOM 2291 C C . GLN B 1 109 ? -18.406 13.562 10.656 1 98 109 GLN B C 1
ATOM 2293 O O . GLN B 1 109 ? -17.891 14.633 10.984 1 98 109 GLN B O 1
ATOM 2298 N N . MET B 1 110 ? -18.047 12.875 9.594 1 97.88 110 MET B N 1
ATOM 2299 C CA . MET B 1 110 ? -17.031 13.352 8.664 1 97.88 110 MET B CA 1
ATOM 2300 C C . MET B 1 110 ? -17.469 14.633 7.965 1 97.88 110 MET B C 1
ATOM 2302 O O . MET B 1 110 ? -16.688 15.57 7.816 1 97.88 110 MET B O 1
ATOM 2306 N N . ILE B 1 111 ? -18.719 14.672 7.562 1 96.31 111 ILE B N 1
ATOM 2307 C CA . ILE B 1 111 ? -19.266 15.844 6.887 1 96.31 111 ILE B CA 1
ATOM 2308 C C . ILE B 1 111 ? -19.219 17.047 7.824 1 96.31 111 ILE B C 1
ATOM 2310 O O . ILE B 1 111 ? -18.828 18.141 7.422 1 96.31 111 ILE B O 1
ATOM 2314 N N . ASP B 1 112 ? -19.578 16.844 9.039 1 97.25 112 ASP B N 1
ATOM 2315 C CA . ASP B 1 112 ? -19.562 17.906 10.039 1 97.25 112 ASP B CA 1
ATOM 2316 C C . ASP B 1 112 ? -18.141 18.406 10.289 1 97.25 112 ASP B C 1
ATOM 2318 O O . ASP B 1 112 ? -17.906 19.594 10.453 1 97.25 112 ASP B O 1
ATOM 2322 N N . TRP B 1 113 ? -17.219 17.516 10.352 1 97.31 113 TRP B N 1
ATOM 2323 C CA . TRP B 1 113 ? -15.812 17.828 10.555 1 97.31 113 TRP B CA 1
ATOM 2324 C C . TRP B 1 113 ? -15.258 18.641 9.383 1 97.31 113 TRP B C 1
ATOM 2326 O O . TRP B 1 113 ? -14.492 19.578 9.586 1 97.31 113 TRP B O 1
ATOM 2336 N N . ALA B 1 114 ? -15.672 18.344 8.211 1 96.69 114 ALA B N 1
ATOM 2337 C CA . ALA B 1 114 ? -15.141 18.953 6.992 1 96.69 114 ALA B CA 1
ATOM 2338 C C . ALA B 1 114 ? -15.742 20.344 6.762 1 96.69 114 ALA B C 1
ATOM 2340 O O . ALA B 1 114 ? -15.094 21.219 6.203 1 96.69 114 ALA B O 1
ATOM 2341 N N . LYS B 1 115 ? -16.891 20.641 7.215 1 96.44 115 LYS B N 1
ATOM 2342 C CA . LYS B 1 115 ? -17.719 21.797 6.887 1 96.44 115 LYS B CA 1
ATOM 2343 C C . LYS B 1 115 ? -16.953 23.094 7.129 1 96.44 115 LYS B C 1
ATOM 2345 O O . LYS B 1 115 ? -16.906 23.969 6.254 1 96.44 115 LYS B O 1
ATOM 2350 N N . PRO B 1 116 ? -16.344 23.266 8.227 1 96.69 116 PRO B N 1
ATOM 2351 C CA . PRO B 1 116 ? -15.688 24.547 8.477 1 96.69 116 PRO B CA 1
ATOM 2352 C C . PRO B 1 116 ? -14.297 24.625 7.848 1 96.69 116 PRO B C 1
ATOM 2354 O O . PRO B 1 116 ? -13.641 25.672 7.922 1 96.69 116 PRO B O 1
ATOM 2357 N N . ARG B 1 117 ? -13.844 23.672 7.285 1 96.69 117 ARG B N 1
ATOM 2358 C CA . ARG B 1 117 ? -12.445 23.578 6.902 1 96.69 117 ARG B CA 1
ATOM 2359 C C . ARG B 1 117 ? -12.227 24.047 5.469 1 96.69 117 ARG B C 1
ATOM 2361 O O . ARG B 1 117 ? -11.203 24.656 5.156 1 96.69 117 ARG B O 1
ATOM 2368 N N . TYR B 1 118 ? -13.125 23.812 4.594 1 96.88 118 TYR B N 1
ATOM 2369 C CA . TYR B 1 118 ? -13.094 24.234 3.197 1 96.88 118 TYR B CA 1
ATOM 2370 C C . TYR B 1 118 ? -14.5 24.297 2.613 1 96.88 118 TYR B C 1
ATOM 2372 O O . TYR B 1 118 ? -15.406 23.625 3.104 1 96.88 118 TYR B O 1
ATOM 2380 N N . ASN B 1 119 ? -14.672 25.094 1.664 1 97.44 119 ASN B N 1
ATOM 2381 C CA . ASN B 1 119 ? -15.953 25.156 0.963 1 97.44 119 ASN B CA 1
ATOM 2382 C C . ASN B 1 119 ? -16.188 23.906 0.115 1 97.44 119 ASN B C 1
ATOM 2384 O O . ASN B 1 119 ? -17.297 23.375 0.084 1 97.44 119 ASN B O 1
ATOM 2388 N N . PHE B 1 120 ? -15.156 23.516 -0.602 1 96.62 120 PHE B N 1
ATOM 2389 C CA . PHE B 1 120 ? -15.188 22.234 -1.295 1 96.62 120 PHE B CA 1
ATOM 2390 C C . PHE B 1 120 ? -13.781 21.688 -1.494 1 96.62 120 PHE B C 1
ATOM 2392 O O . PHE B 1 120 ? -12.805 22.438 -1.422 1 96.62 120 PHE B O 1
ATOM 2399 N N . ILE B 1 121 ? -13.711 20.453 -1.7 1 97.19 121 ILE B N 1
ATOM 2400 C CA . ILE B 1 121 ? -12.43 19.797 -1.946 1 97.19 121 ILE B CA 1
ATOM 2401 C C . ILE B 1 121 ? -12.609 18.703 -3 1 97.19 121 ILE B C 1
ATOM 2403 O O . ILE B 1 121 ? -13.625 18.016 -3.014 1 97.19 121 ILE B O 1
ATOM 2407 N N . THR B 1 122 ? -11.703 18.609 -3.902 1 97.38 122 THR B N 1
ATOM 2408 C CA . THR B 1 122 ? -11.688 17.594 -4.953 1 97.38 122 THR B CA 1
ATOM 2409 C C . THR B 1 122 ? -10.344 16.859 -4.988 1 97.38 122 THR B C 1
ATOM 2411 O O . THR B 1 122 ? -9.297 17.469 -4.766 1 97.38 122 THR B O 1
ATOM 2414 N N . LYS B 1 123 ? -10.422 15.609 -5.355 1 98.44 123 LYS B N 1
ATOM 2415 C CA . LYS B 1 123 ? -9.211 14.797 -5.434 1 98.44 123 LYS B CA 1
ATOM 2416 C C . LYS B 1 123 ? -8.781 14.586 -6.883 1 98.44 123 LYS B C 1
ATOM 2418 O O . LYS B 1 123 ? -9.625 14.352 -7.754 1 98.44 123 LYS B O 1
ATOM 2423 N N . SER B 1 124 ? -7.527 14.711 -7.141 1 98.69 124 SER B N 1
ATOM 2424 C CA . SER B 1 124 ? -6.848 14.188 -8.32 1 98.69 124 SER B CA 1
ATOM 2425 C C . SER B 1 124 ? -5.938 13.023 -7.969 1 98.69 124 SER B C 1
ATOM 2427 O O . SER B 1 124 ? -5.062 13.148 -7.109 1 98.69 124 SER B O 1
ATOM 2429 N N . TYR B 1 125 ? -6.117 11.891 -8.656 1 98.62 125 TYR B N 1
ATOM 2430 C CA . TYR B 1 125 ? -5.469 10.648 -8.234 1 98.62 125 TYR B CA 1
ATOM 2431 C C . TYR B 1 125 ? -4.207 10.391 -9.055 1 98.62 125 TYR B C 1
ATOM 2433 O O . TYR B 1 125 ? -4.23 10.469 -10.281 1 98.62 125 TYR B O 1
ATOM 2441 N N . SER B 1 126 ? -3.156 10.117 -8.391 1 98.31 126 SER B N 1
ATOM 2442 C CA . SER B 1 126 ? -1.887 9.781 -9.023 1 98.31 126 SER B CA 1
ATOM 2443 C C . SER B 1 126 ? -1.689 8.273 -9.094 1 98.31 126 SER B C 1
ATOM 2445 O O . SER B 1 126 ? -0.891 7.781 -9.898 1 98.31 126 SER B O 1
ATOM 2447 N N . GLY B 1 127 ? -2.402 7.547 -8.211 1 97.62 127 GLY B N 1
ATOM 2448 C CA . GLY B 1 127 ? -2.26 6.098 -8.266 1 97.62 127 GLY B CA 1
ATOM 2449 C C . GLY B 1 127 ? -3.105 5.379 -7.234 1 97.62 127 GLY B C 1
ATOM 2450 O O . GLY B 1 127 ? -3.514 5.969 -6.234 1 97.62 127 GLY B O 1
ATOM 2451 N N . PHE B 1 128 ? -3.402 4.137 -7.484 1 98.44 128 PHE B N 1
ATOM 2452 C CA . PHE B 1 128 ? -4.051 3.162 -6.617 1 98.44 128 PHE B CA 1
ATOM 2453 C C . PHE B 1 128 ? -3.223 1.886 -6.523 1 98.44 128 PHE B C 1
ATOM 2455 O O . PHE B 1 128 ? -2.709 1.398 -7.535 1 98.44 128 PHE B O 1
ATOM 2462 N N . GLU B 1 129 ? -3.006 1.375 -5.309 1 98.06 129 GLU B N 1
ATOM 2463 C CA . GLU B 1 129 ? -2.363 0.084 -5.082 1 98.06 129 GLU B CA 1
ATOM 2464 C C . GLU B 1 129 ? -3.174 -0.772 -4.113 1 98.06 129 GLU B C 1
ATOM 2466 O O . GLU B 1 129 ? -3.736 -0.26 -3.143 1 98.06 129 GLU B O 1
ATOM 2471 N N . ALA B 1 130 ? -3.248 -2.035 -4.418 1 98.38 13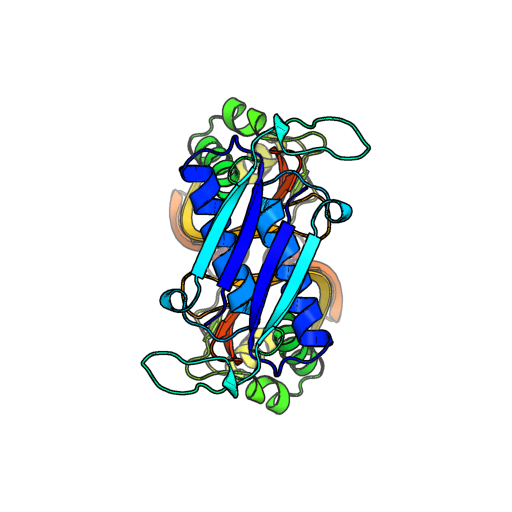0 ALA B N 1
ATOM 2472 C CA . ALA B 1 130 ? -3.961 -2.967 -3.547 1 98.38 130 ALA B CA 1
ATOM 2473 C C . ALA B 1 130 ? -3.066 -4.137 -3.143 1 98.38 130 ALA B C 1
ATOM 2475 O O . ALA B 1 130 ? -2.283 -4.633 -3.955 1 98.38 130 ALA B O 1
ATOM 2476 N N . VAL B 1 131 ? -3.236 -4.516 -1.933 1 97.06 131 VAL B N 1
ATOM 2477 C CA . VAL B 1 131 ? -2.467 -5.645 -1.426 1 97.06 131 VAL B CA 1
ATOM 2478 C C . VAL B 1 131 ? -3.342 -6.496 -0.508 1 97.06 131 VAL B C 1
ATOM 2480 O O . VAL B 1 131 ? -4.121 -5.965 0.286 1 97.06 131 VAL B O 1
ATOM 2483 N N . GLN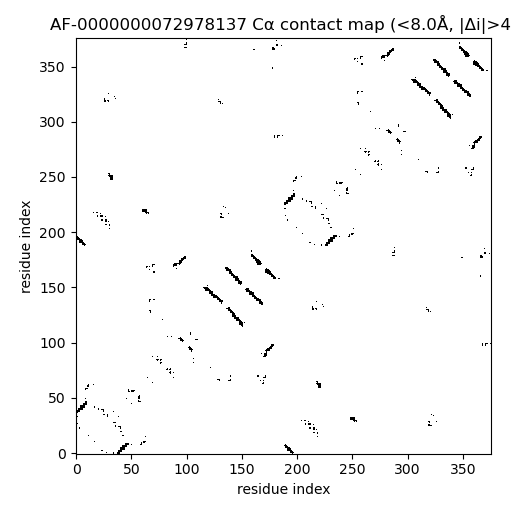 B 1 132 ? -3.25 -7.785 -0.686 1 97.75 132 GLN B N 1
ATOM 2484 C CA . GLN B 1 132 ? -3.885 -8.711 0.252 1 97.75 132 GLN B CA 1
ATOM 2485 C C . GLN B 1 132 ? -3.008 -8.93 1.482 1 97.75 132 GLN B C 1
ATOM 2487 O O . GLN B 1 132 ? -1.847 -9.32 1.36 1 97.75 132 GLN B O 1
ATOM 2492 N N . THR B 1 133 ? -3.551 -8.664 2.689 1 96.62 133 THR B N 1
ATOM 2493 C CA . THR B 1 133 ? -2.842 -8.906 3.939 1 96.62 133 THR B CA 1
ATOM 2494 C C . THR B 1 133 ? -2.881 -10.383 4.312 1 96.62 133 THR B C 1
ATOM 2496 O O . THR B 1 133 ? -3.625 -11.164 3.711 1 96.62 133 THR B O 1
ATOM 2499 N N . PRO B 1 134 ? -2.047 -10.781 5.328 1 94.31 134 PRO B N 1
ATOM 2500 C CA . PRO B 1 134 ? -2.119 -12.164 5.789 1 94.31 134 PRO B CA 1
ATOM 2501 C C . PRO B 1 134 ? -3.498 -12.539 6.328 1 94.31 134 PRO B C 1
ATOM 2503 O O . PRO B 1 134 ? -3.902 -13.703 6.254 1 94.31 134 PRO B O 1
ATOM 2506 N N . GLY B 1 135 ? -4.211 -11.539 6.887 1 94.19 135 GLY B N 1
ATOM 2507 C CA . GLY B 1 135 ? -5.562 -11.781 7.363 1 94.19 135 GLY B CA 1
ATOM 2508 C C . GLY B 1 135 ? -6.609 -11.664 6.27 1 94.19 135 GLY B C 1
ATOM 2509 O O . GLY B 1 135 ? -6.324 -11.938 5.102 1 94.19 135 GLY B O 1
ATOM 2510 N N . ASP B 1 136 ? -7.789 -11.32 6.566 1 94.06 136 ASP B N 1
ATOM 2511 C CA . ASP B 1 136 ? -8.914 -11.336 5.633 1 94.06 136 ASP B CA 1
ATOM 2512 C C . ASP B 1 136 ? -8.953 -10.062 4.797 1 94.06 136 ASP B C 1
ATOM 2514 O O . ASP B 1 136 ? -9.523 -10.047 3.707 1 94.06 136 ASP B O 1
ATOM 2518 N N . ALA B 1 137 ? -8.328 -9.07 5.293 1 96.81 137 ALA B N 1
ATOM 2519 C CA . ALA B 1 137 ? -8.508 -7.754 4.68 1 96.81 137 ALA B CA 1
ATOM 2520 C C . ALA B 1 137 ? -7.562 -7.57 3.494 1 96.81 137 ALA B C 1
ATOM 2522 O O . ALA B 1 137 ? -6.398 -7.973 3.551 1 96.81 137 ALA B O 1
ATOM 2523 N N . ALA B 1 138 ? -8.102 -7.055 2.426 1 98.31 138 ALA B N 1
ATOM 2524 C CA . ALA B 1 138 ? -7.262 -6.363 1.451 1 98.31 138 ALA B CA 1
ATOM 2525 C C . ALA B 1 138 ? -7.082 -4.895 1.825 1 98.31 138 ALA B C 1
ATOM 2527 O O . ALA B 1 138 ? -7.957 -4.297 2.449 1 98.31 138 ALA B O 1
ATOM 2528 N N . VAL B 1 139 ? -5.973 -4.406 1.514 1 98.69 139 VAL B N 1
ATOM 2529 C CA . VAL B 1 139 ? -5.684 -2.994 1.745 1 98.69 139 VAL B CA 1
ATOM 2530 C C . VAL B 1 139 ? -5.535 -2.271 0.408 1 98.69 139 VAL B C 1
ATOM 2532 O O . VAL B 1 139 ? -4.906 -2.789 -0.519 1 98.69 139 VAL B O 1
ATOM 2535 N N . VAL B 1 140 ? -6.184 -1.148 0.264 1 98.88 140 VAL B N 1
ATOM 2536 C CA . VAL B 1 140 ? -6.051 -0.287 -0.906 1 98.88 140 VAL B CA 1
ATOM 2537 C C . VAL B 1 140 ? -5.477 1.065 -0.49 1 98.88 140 VAL B C 1
ATOM 2539 O O . VAL B 1 140 ? -5.945 1.677 0.472 1 98.88 140 VAL B O 1
ATOM 2542 N N . TYR B 1 141 ? -4.461 1.473 -1.165 1 98.88 141 TYR B N 1
ATOM 2543 C CA . TYR B 1 141 ? -3.914 2.816 -1.028 1 98.88 141 TYR B CA 1
ATOM 2544 C C . TYR B 1 141 ? -4.258 3.672 -2.242 1 98.88 141 TYR B C 1
ATOM 2546 O O . TYR B 1 141 ? -4.215 3.191 -3.377 1 98.88 141 TYR B O 1
ATOM 2554 N N . CYS B 1 142 ? -4.594 4.887 -2.045 1 98.69 142 CYS B N 1
ATOM 2555 C CA . CYS B 1 142 ? -4.648 5.867 -3.125 1 98.69 142 CYS B CA 1
ATOM 2556 C C . CYS B 1 142 ? -4.035 7.191 -2.693 1 98.69 142 CYS B C 1
ATOM 2558 O O . CYS B 1 142 ? -4.113 7.566 -1.522 1 98.69 142 CYS B O 1
ATOM 2560 N N . HIS B 1 143 ? -3.332 7.844 -3.578 1 98.88 143 HIS B N 1
ATOM 2561 C CA . HIS B 1 143 ? -2.672 9.109 -3.291 1 98.88 143 HIS B CA 1
ATOM 2562 C C . HIS B 1 143 ? -2.764 10.062 -4.48 1 98.88 143 HIS B C 1
ATOM 2564 O O . HIS B 1 143 ? -3.068 9.641 -5.598 1 98.88 143 HIS B O 1
ATOM 2570 N N . GLY B 1 144 ? -2.596 11.273 -4.25 1 98.75 144 GLY B N 1
ATOM 2571 C CA . GLY B 1 144 ? -2.666 12.336 -5.234 1 98.75 144 GLY B CA 1
ATOM 2572 C C . GLY B 1 144 ? -2.646 13.727 -4.613 1 98.75 144 GLY B C 1
ATOM 2573 O O . GLY B 1 144 ? -1.878 13.984 -3.686 1 98.75 144 GLY B O 1
ATOM 2574 N N . THR B 1 145 ? -3.445 14.602 -5.266 1 98.81 145 THR B N 1
ATOM 2575 C CA . THR B 1 145 ? -3.486 15.969 -4.77 1 98.81 145 THR B CA 1
ATOM 2576 C C . THR B 1 145 ? -4.93 16.438 -4.594 1 98.81 145 THR B C 1
ATOM 2578 O O . THR B 1 145 ? -5.836 15.922 -5.242 1 98.81 145 THR B O 1
ATOM 2581 N N . LEU B 1 146 ? -5.047 17.312 -3.686 1 98.56 146 LEU B N 1
ATOM 2582 C CA . LEU B 1 146 ? -6.32 17.969 -3.412 1 98.56 146 LEU B CA 1
ATOM 2583 C C . LEU B 1 146 ? -6.363 19.359 -4.043 1 98.56 146 LEU B C 1
ATOM 2585 O O . LEU B 1 146 ? -5.352 20.062 -4.074 1 98.56 146 LEU B O 1
ATOM 2589 N N . SER B 1 147 ? -7.484 19.766 -4.512 1 98.44 147 SER B N 1
ATOM 2590 C CA . SER B 1 147 ? -7.816 21.125 -4.887 1 98.44 147 SER B CA 1
ATOM 2591 C C . SER B 1 147 ? -9.18 21.547 -4.328 1 98.44 147 SER B C 1
ATOM 2593 O O . SER B 1 147 ? -9.984 20.688 -3.957 1 98.44 147 SER B O 1
ATOM 2595 N N . GLY B 1 148 ? -9.383 22.828 -4.184 1 97.81 148 GLY B N 1
ATOM 2596 C CA . GLY B 1 148 ? -10.641 23.297 -3.623 1 97.81 148 GLY B CA 1
ATOM 2597 C C . GLY B 1 148 ? -10.617 24.766 -3.262 1 97.81 148 GLY B C 1
ATOM 2598 O O . GLY B 1 148 ? -9.977 25.578 -3.941 1 97.81 148 GLY B O 1
ATOM 2599 N N . GLU B 1 149 ? -11.477 25.078 -2.357 1 98.06 149 GLU B N 1
ATOM 2600 C CA . GLU B 1 149 ? -11.648 26.453 -1.922 1 98.06 149 GLU B CA 1
ATOM 2601 C C . GLU B 1 149 ? -11.68 26.547 -0.399 1 98.06 149 GLU B C 1
ATOM 2603 O O . GLU B 1 149 ? -12.391 25.797 0.262 1 98.06 149 GLU B O 1
ATOM 2608 N N . TRP B 1 150 ? -10.898 27.5 0.136 1 97.44 150 TRP B N 1
ATOM 2609 C CA . TRP B 1 150 ? -10.922 27.781 1.567 1 97.44 150 TRP B CA 1
ATOM 2610 C C . TRP B 1 150 ? -12.227 28.453 1.967 1 97.44 150 TRP B C 1
ATOM 2612 O O . TRP B 1 150 ? -12.977 28.922 1.108 1 97.44 150 TRP B O 1
ATOM 2622 N N . PRO B 1 151 ? -12.477 28.562 3.291 1 96.25 151 PRO B N 1
ATOM 2623 C CA . PRO B 1 151 ? -13.727 29.172 3.748 1 96.25 151 PRO B CA 1
ATOM 2624 C C . PRO B 1 151 ? -13.82 30.656 3.361 1 96.25 151 PRO B C 1
ATOM 2626 O O . PRO B 1 151 ? -14.922 31.188 3.197 1 96.25 151 PRO B O 1
ATOM 2629 N N . ASP B 1 152 ? -12.734 31.281 3.109 1 96.69 152 ASP B N 1
ATOM 2630 C CA . ASP B 1 152 ? -12.711 32.688 2.754 1 96.69 152 ASP B CA 1
ATOM 2631 C C . ASP B 1 152 ? -12.852 32.875 1.246 1 96.69 152 ASP B C 1
ATOM 2633 O O . ASP B 1 152 ? -12.789 34 0.748 1 96.69 152 ASP B O 1
ATOM 2637 N N . GLY B 1 153 ? -12.891 31.812 0.512 1 97.06 153 GLY B N 1
ATOM 2638 C CA . GLY B 1 153 ? -13.148 31.891 -0.917 1 97.06 153 GLY B CA 1
ATOM 2639 C C . GLY B 1 153 ? -11.906 31.719 -1.763 1 97.06 153 GLY B C 1
ATOM 2640 O O . GLY B 1 153 ? -11.992 31.547 -2.98 1 97.06 153 GLY B O 1
ATOM 2641 N N . LYS B 1 154 ? -10.727 31.766 -1.171 1 97.62 154 LYS B N 1
ATOM 2642 C CA . LYS B 1 154 ? -9.484 31.578 -1.921 1 97.62 154 LYS B CA 1
ATOM 2643 C C . LYS B 1 154 ? -9.328 30.141 -2.381 1 97.62 154 LYS B C 1
ATOM 2645 O O . LYS B 1 154 ? -9.586 29.203 -1.616 1 97.62 154 LYS B O 1
ATOM 2650 N N . ALA B 1 155 ? -8.875 29.953 -3.611 1 97.81 155 ALA B N 1
ATOM 2651 C CA . ALA B 1 155 ? -8.656 28.609 -4.176 1 97.81 155 ALA B CA 1
ATOM 2652 C C . ALA B 1 155 ? -7.336 28.031 -3.697 1 97.81 155 ALA B C 1
ATOM 2654 O O . ALA B 1 155 ? -6.402 28.766 -3.375 1 97.81 155 ALA B O 1
ATOM 2655 N N . PHE B 1 156 ? -7.234 26.781 -3.615 1 97.56 156 PHE B N 1
ATOM 2656 C CA . PHE B 1 156 ? -5.988 26.047 -3.398 1 97.56 156 PHE B CA 1
ATOM 2657 C C . PHE B 1 156 ? -5.875 24.859 -4.344 1 97.56 156 PHE B C 1
ATOM 2659 O O . PHE B 1 156 ? -6.883 24.391 -4.867 1 97.56 156 PHE B O 1
ATOM 2666 N N . ASP B 1 157 ? -4.723 24.406 -4.617 1 97.81 157 ASP B N 1
ATOM 2667 C CA . ASP B 1 157 ? -4.445 23.25 -5.473 1 97.81 157 ASP B CA 1
ATOM 2668 C C . ASP B 1 157 ? -3.113 22.594 -5.102 1 97.81 157 ASP B C 1
ATOM 2670 O O . ASP B 1 157 ? -2.268 23.234 -4.461 1 97.81 157 ASP B O 1
ATOM 2674 N N . GLY B 1 158 ? -3.051 21.297 -5.402 1 97.88 158 GLY B N 1
ATOM 2675 C CA . GLY B 1 158 ? -1.763 20.625 -5.344 1 97.88 158 GLY B CA 1
ATOM 2676 C C . GLY B 1 158 ? -1.42 20.109 -3.955 1 97.88 158 GLY B C 1
ATOM 2677 O O . GLY B 1 158 ? -0.273 19.75 -3.689 1 97.88 158 GLY B O 1
ATOM 2678 N N . ILE B 1 159 ? -2.357 20.156 -3.02 1 98.44 159 ILE B N 1
ATOM 2679 C CA . ILE B 1 159 ? -2.082 19.672 -1.668 1 98.44 159 ILE B CA 1
ATOM 2680 C C . ILE B 1 159 ? -2.086 18.156 -1.648 1 98.44 159 ILE B C 1
ATOM 2682 O O . ILE B 1 159 ? -3.074 17.516 -2.033 1 98.44 159 ILE B O 1
ATOM 2686 N N . ARG B 1 160 ? -1.057 17.547 -1.177 1 98.88 160 ARG B N 1
ATOM 2687 C CA . ARG B 1 160 ? -0.904 16.094 -1.263 1 98.88 160 ARG B CA 1
ATOM 2688 C C . ARG B 1 160 ? -1.836 15.383 -0.285 1 98.88 160 ARG B C 1
ATOM 2690 O O . ARG B 1 160 ? -2.094 15.891 0.81 1 98.88 160 ARG B O 1
ATOM 2697 N N . PHE B 1 161 ? -2.307 14.227 -0.655 1 98.88 161 PHE B N 1
ATOM 2698 C CA . PHE B 1 161 ? -3.055 13.359 0.242 1 98.88 161 PHE B CA 1
ATOM 2699 C C . PHE B 1 161 ? -2.705 11.898 -0.009 1 98.88 161 PHE B C 1
ATOM 2701 O O . PHE B 1 161 ? -2.168 11.555 -1.063 1 98.88 161 PHE B O 1
ATOM 2708 N N . ILE B 1 162 ? -2.949 11.055 0.957 1 98.94 162 ILE B N 1
ATOM 2709 C CA . ILE B 1 162 ? -2.939 9.602 0.833 1 98.94 162 ILE B CA 1
ATOM 2710 C C . ILE B 1 162 ? -4.031 9.008 1.714 1 98.94 162 ILE B C 1
ATOM 2712 O O . ILE B 1 162 ? -4.25 9.461 2.84 1 98.94 162 ILE B O 1
ATOM 2716 N N . ASP B 1 163 ? -4.793 8.055 1.185 1 98.94 163 ASP B N 1
ATOM 2717 C CA . ASP B 1 163 ? -5.801 7.273 1.893 1 98.94 163 ASP B CA 1
ATOM 2718 C C . ASP B 1 163 ? -5.398 5.801 1.976 1 98.94 163 ASP B C 1
ATOM 2720 O O . ASP B 1 163 ? -4.836 5.254 1.025 1 98.94 163 ASP B O 1
ATOM 2724 N N . ARG B 1 164 ? -5.641 5.168 3.023 1 98.94 164 ARG B N 1
ATOM 2725 C CA . ARG B 1 164 ? -5.539 3.727 3.227 1 98.94 164 ARG B CA 1
ATOM 2726 C C . ARG B 1 164 ? -6.898 3.127 3.574 1 98.94 164 ARG B C 1
ATOM 2728 O O . ARG B 1 164 ? -7.562 3.578 4.512 1 98.94 164 ARG B O 1
ATOM 2735 N N . PHE B 1 165 ? -7.336 2.174 2.838 1 98.94 165 PHE B N 1
ATOM 2736 C CA . PHE B 1 165 ? -8.602 1.492 3.074 1 98.94 165 PHE B CA 1
ATOM 2737 C C . PHE B 1 165 ? -8.375 0.024 3.412 1 98.94 165 PHE B C 1
ATOM 2739 O O . PHE B 1 165 ? -7.48 -0.614 2.852 1 98.94 165 PHE B O 1
ATOM 2746 N N . GLU B 1 166 ? -9.133 -0.471 4.277 1 98.75 166 GLU B N 1
ATOM 2747 C CA . GLU B 1 166 ? -9.258 -1.916 4.434 1 98.75 166 GLU B CA 1
ATOM 2748 C C . GLU B 1 166 ? -10.586 -2.416 3.863 1 98.75 166 GLU B C 1
ATOM 2750 O O . GLU B 1 166 ? -11.633 -1.805 4.082 1 98.75 166 GLU B O 1
ATOM 2755 N N . VAL B 1 167 ? -10.492 -3.416 3.08 1 98.69 167 VAL B N 1
ATOM 2756 C CA . VAL B 1 167 ? -11.641 -4.074 2.467 1 98.69 167 VAL B CA 1
ATOM 2757 C C . VAL B 1 167 ? -11.766 -5.496 3.006 1 98.69 167 VAL B C 1
ATOM 2759 O O . VAL B 1 167 ? -10.852 -6.309 2.857 1 98.69 167 VAL B O 1
ATOM 2762 N N . THR B 1 168 ? -12.844 -5.805 3.66 1 97.31 168 THR B N 1
ATOM 2763 C CA . THR B 1 168 ? -13.156 -7.137 4.164 1 97.31 168 THR B CA 1
ATOM 2764 C C . THR B 1 168 ? -14.539 -7.582 3.701 1 97.31 168 THR B C 1
ATOM 2766 O O . THR B 1 168 ? -15.5 -6.816 3.779 1 97.31 168 THR B O 1
ATOM 2769 N N . ASP B 1 169 ? -14.594 -8.828 3.137 1 93.69 169 ASP B N 1
ATOM 2770 C CA . ASP B 1 169 ? -15.859 -9.391 2.68 1 93.69 169 ASP B CA 1
ATOM 2771 C C . ASP B 1 169 ? -16.578 -8.438 1.727 1 93.69 169 ASP B C 1
ATOM 2773 O O . ASP B 1 169 ? -17.734 -8.102 1.932 1 93.69 169 ASP B O 1
ATOM 2777 N N . ALA B 1 170 ? -15.812 -7.828 0.843 1 96.12 170 ALA B N 1
ATOM 2778 C CA . ALA B 1 170 ? -16.312 -7.023 -0.267 1 96.12 170 ALA B CA 1
ATOM 2779 C C . ALA B 1 170 ? -16.891 -5.703 0.233 1 96.12 170 ALA B C 1
ATOM 2781 O O . ALA B 1 170 ? -17.719 -5.082 -0.446 1 96.12 170 ALA B O 1
ATOM 2782 N N . HIS B 1 171 ? -16.484 -5.262 1.408 1 98.44 171 HIS B N 1
ATOM 2783 C CA . HIS B 1 171 ? -16.938 -3.996 1.98 1 98.44 171 HIS B CA 1
ATOM 2784 C C . HIS B 1 171 ? -15.758 -3.213 2.557 1 98.44 171 HIS B C 1
ATOM 2786 O O . HIS B 1 171 ? -14.789 -3.805 3.035 1 98.44 171 HIS B O 1
ATOM 2792 N N . LEU B 1 172 ? -15.93 -1.899 2.504 1 98.75 172 LEU B N 1
ATOM 2793 C CA . LEU B 1 172 ? -14.969 -1.062 3.209 1 98.75 172 LEU B CA 1
ATOM 2794 C C . LEU B 1 172 ? -15.164 -1.153 4.719 1 98.75 172 LEU B C 1
ATOM 2796 O O . LEU B 1 172 ? -16.266 -0.938 5.215 1 98.75 172 LEU B O 1
ATOM 2800 N N . THR B 1 173 ? -14.102 -1.462 5.418 1 98.69 173 THR B N 1
ATOM 2801 C CA . THR B 1 173 ? -14.25 -1.625 6.859 1 98.69 173 THR B CA 1
ATOM 2802 C C . THR B 1 173 ? -13.398 -0.597 7.605 1 98.69 173 THR B C 1
ATOM 2804 O O . THR B 1 173 ? -13.586 -0.392 8.812 1 98.69 173 THR B O 1
ATOM 2807 N N . ARG B 1 174 ? -12.5 0.048 6.949 1 98.81 174 ARG B N 1
ATOM 2808 C CA . ARG B 1 174 ? -11.672 1.074 7.578 1 98.81 174 ARG B CA 1
ATOM 2809 C C . ARG B 1 174 ? -11.133 2.053 6.543 1 98.81 174 ARG B C 1
ATOM 2811 O O . ARG B 1 174 ? -10.781 1.657 5.426 1 98.81 174 ARG B O 1
ATOM 2818 N N . GLN B 1 175 ? -11.109 3.322 6.863 1 98.88 175 GLN B N 1
ATOM 2819 C CA . GLN B 1 175 ? -10.492 4.379 6.074 1 98.88 175 GLN B CA 1
ATOM 2820 C C . GLN B 1 175 ? -9.602 5.266 6.941 1 98.88 175 GLN B C 1
ATOM 2822 O O . GLN B 1 175 ? -10.047 5.797 7.957 1 98.88 175 GLN B O 1
ATOM 2827 N N . ASP B 1 176 ? -8.367 5.395 6.617 1 98.94 176 ASP B N 1
ATOM 2828 C CA . ASP B 1 176 ? -7.449 6.352 7.223 1 98.94 176 ASP B CA 1
ATOM 2829 C C . ASP B 1 176 ? -6.969 7.379 6.199 1 98.94 176 ASP B C 1
ATOM 2831 O O . ASP B 1 176 ? -6.5 7.012 5.121 1 98.94 176 ASP B O 1
ATOM 2835 N N . VAL B 1 177 ? -7.086 8.641 6.539 1 98.88 177 VAL B N 1
ATOM 2836 C CA . VAL B 1 177 ? -6.758 9.711 5.609 1 98.88 177 VAL B CA 1
ATOM 2837 C C . VAL B 1 177 ? -5.633 10.57 6.188 1 98.88 177 VAL B C 1
ATOM 2839 O O . VAL B 1 177 ? -5.668 10.938 7.367 1 98.88 177 VAL B O 1
ATOM 2842 N N . TRP B 1 178 ? -4.59 10.789 5.441 1 98.88 178 TRP B N 1
ATOM 2843 C CA . TRP B 1 178 ? -3.584 11.812 5.699 1 98.88 178 TRP B CA 1
ATOM 2844 C C . TRP B 1 178 ? -3.555 12.844 4.578 1 98.88 178 TRP B C 1
ATOM 2846 O O . TRP B 1 178 ? -3.803 12.516 3.416 1 98.88 178 TRP B O 1
ATOM 2856 N N . ASN B 1 179 ? -3.248 14.055 4.91 1 98.69 179 ASN B N 1
ATOM 2857 C CA . ASN B 1 179 ? -3.006 15.07 3.891 1 98.69 179 ASN B CA 1
ATOM 2858 C C 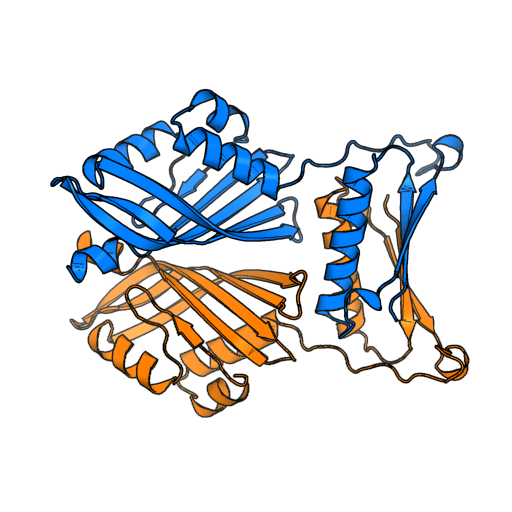. ASN B 1 179 ? -2.154 16.219 4.43 1 98.69 179 ASN B C 1
ATOM 2860 O O . ASN B 1 179 ? -1.925 16.312 5.633 1 98.69 179 ASN B O 1
ATOM 2864 N N . ASP B 1 180 ? -1.683 17.062 3.543 1 98.25 180 ASP B N 1
ATOM 2865 C CA . ASP B 1 180 ? -0.77 18.156 3.887 1 98.25 180 ASP B CA 1
ATOM 2866 C C . ASP B 1 180 ? -1.525 19.469 4.066 1 98.25 180 ASP B C 1
ATOM 2868 O O . ASP B 1 180 ? -0.945 20.547 3.934 1 98.25 180 ASP B O 1
ATOM 2872 N N . ILE B 1 181 ? -2.828 19.469 4.312 1 96.94 181 ILE B N 1
ATOM 2873 C CA . ILE B 1 181 ? -3.65 20.672 4.332 1 96.94 181 ILE B CA 1
ATOM 2874 C C . ILE B 1 181 ? -3.168 21.609 5.438 1 96.94 181 ILE B C 1
ATOM 2876 O O . ILE B 1 181 ? -2.973 22.812 5.207 1 96.94 181 ILE B O 1
ATOM 2880 N N . ALA B 1 182 ? -2.98 21.062 6.645 1 95.62 182 ALA B N 1
ATOM 2881 C CA . ALA B 1 182 ? -2.594 21.891 7.785 1 95.62 182 ALA B CA 1
ATOM 2882 C C . ALA B 1 182 ? -1.24 22.562 7.551 1 95.62 182 ALA B C 1
ATOM 2884 O O . ALA B 1 182 ? -1.02 23.703 7.965 1 95.62 182 ALA B O 1
ATOM 2885 N N . GLU B 1 183 ? -0.345 21.859 6.934 1 94.56 183 GLU B N 1
ATOM 2886 C CA . GLU B 1 183 ? 0.958 22.422 6.605 1 94.56 183 GLU B CA 1
ATOM 2887 C C . GLU B 1 183 ? 0.822 23.578 5.609 1 94.56 183 GLU B C 1
ATOM 2889 O O . GLU B 1 183 ? 1.481 24.609 5.75 1 94.56 183 GLU B O 1
ATOM 2894 N N . THR B 1 184 ? 0.03 23.359 4.613 1 91.62 184 THR B N 1
ATOM 2895 C CA . THR B 1 184 ? -0.208 24.375 3.598 1 91.62 184 THR B CA 1
ATOM 2896 C C . THR B 1 184 ? -0.803 25.625 4.223 1 91.62 184 THR B C 1
ATOM 2898 O O . THR B 1 184 ? -0.378 26.75 3.914 1 91.62 184 THR B O 1
ATOM 2901 N N . LYS B 1 185 ? -1.734 25.531 5.137 1 89.06 185 LYS B N 1
ATOM 2902 C CA . LYS B 1 185 ? -2.354 26.656 5.824 1 89.06 185 LYS B CA 1
ATOM 2903 C C . LYS B 1 185 ? -1.336 27.406 6.68 1 89.06 185 LYS B C 1
ATOM 2905 O O . LYS B 1 185 ? -1.33 28.641 6.711 1 89.06 185 LYS B O 1
ATOM 2910 N N . ALA B 1 186 ? -0.476 26.703 7.309 1 85.19 186 ALA B N 1
ATOM 2911 C CA . ALA B 1 186 ? 0.508 27.297 8.203 1 85.19 186 ALA B CA 1
ATOM 2912 C C . ALA B 1 186 ? 1.539 28.109 7.426 1 85.19 186 ALA B C 1
ATOM 2914 O O . ALA B 1 186 ? 2.082 29.094 7.938 1 85.19 186 ALA B O 1
ATOM 2915 N N . ASN B 1 187 ? 1.661 27.672 6.18 1 79.75 187 ASN B N 1
ATOM 2916 C CA . ASN B 1 187 ? 2.693 28.312 5.371 1 79.75 187 ASN B CA 1
ATOM 2917 C C . ASN B 1 187 ? 2.113 29.422 4.496 1 79.75 187 ASN B C 1
ATOM 2919 O O . ASN B 1 187 ? 2.854 30.125 3.809 1 79.75 187 ASN B O 1
ATOM 2923 N N . SER B 1 188 ? 0.782 29.516 4.414 1 72.38 188 SER B N 1
ATOM 2924 C CA . SER B 1 188 ? 0.135 30.547 3.598 1 72.38 188 SER B CA 1
ATOM 2925 C C . SER B 1 188 ? -0.081 31.828 4.387 1 72.38 188 SER B C 1
ATOM 2927 O O . SER B 1 188 ? -0.287 31.781 5.602 1 72.38 188 SER B O 1
#